Protein AF-A0A2G9ZMX8-F1 (afdb_monomer_lite)

Organism: NCBI:txid1974571

Radius of gyration: 31.77 Å; chains: 1; bounding box: 55×67×119 Å

Sequence (326 aa):
MSIIPKKLSGSALLMTLLVLTGIFIIAFGAGYLSFFNTKNTDIYQQSARARLAAEAGAERMKWELGNNDYDLDATCGLSTSTRLFETQFDDGSYYLKCDFDQADYPKIQAVGVYKNISVTLDTGICYNIETECTSTCALGSLCGGGALFSASPLMVASPSGCTDISGTGCDNSFTATSTPDTASLAWDNATTSVTSAIDADDGRVNVTTIKAANGGNVPANLVAIKFCEDLSVNSKTGWYLPAKNELNTVLRNSNYCTEDSQGPEPLYCDHSTSTSPIIGGFSNSSPYMSSTENDVDTFWSQDFTNGTQATSTKSSAIFLRCIRRP

Structure (mmCIF, N/CA/C/O backbone):
data_AF-A0A2G9ZMX8-F1
#
_entry.id   AF-A0A2G9ZMX8-F1
#
loop_
_atom_site.group_PDB
_atom_site.id
_atom_site.type_symbol
_atom_site.label_atom_id
_atom_site.label_alt_id
_atom_site.label_comp_id
_atom_site.label_asym_id
_atom_site.label_entity_id
_atom_site.label_seq_id
_atom_site.pdbx_PDB_ins_code
_atom_site.Cartn_x
_atom_site.Cartn_y
_atom_site.Cartn_z
_atom_site.occupancy
_atom_site.B_iso_or_equiv
_atom_site.auth_seq_id
_atom_site.auth_comp_id
_atom_site.auth_asym_id
_atom_site.auth_atom_id
_atom_site.pdbx_PDB_model_num
ATOM 1 N N . MET A 1 1 ? -16.031 45.721 90.961 1.00 43.72 1 MET A N 1
ATOM 2 C CA . MET A 1 1 ? -17.315 45.172 90.479 1.00 43.72 1 MET A CA 1
ATOM 3 C C . MET A 1 1 ? -16.997 44.265 89.295 1.00 43.72 1 MET A C 1
ATOM 5 O O . MET A 1 1 ? -16.864 44.747 88.183 1.00 43.72 1 MET A O 1
ATOM 9 N N . SER A 1 2 ? -16.698 42.990 89.563 1.00 52.09 2 SER A N 1
ATOM 10 C CA . SER A 1 2 ? -16.306 42.012 88.537 1.00 52.09 2 SER A CA 1
ATOM 11 C C . SER A 1 2 ? -17.539 41.195 88.170 1.00 52.09 2 SER A C 1
ATOM 13 O O . SER A 1 2 ? -18.076 40.470 89.008 1.00 52.09 2 SER A O 1
ATOM 15 N N . ILE A 1 3 ? -18.047 41.397 86.956 1.00 51.66 3 ILE A N 1
ATOM 16 C CA . ILE A 1 3 ? -19.220 40.701 86.428 1.00 51.66 3 ILE A CA 1
ATOM 17 C C . ILE A 1 3 ? -18.721 39.361 85.889 1.00 51.66 3 ILE A C 1
ATOM 19 O O . ILE A 1 3 ? -18.177 39.287 84.792 1.00 51.66 3 ILE A O 1
ATOM 23 N N . ILE A 1 4 ? -18.868 38.303 86.684 1.00 55.00 4 ILE A N 1
ATOM 24 C CA . ILE A 1 4 ? -18.614 36.931 86.238 1.00 55.00 4 ILE A CA 1
ATOM 25 C C . ILE A 1 4 ? -19.750 36.552 85.270 1.00 55.00 4 ILE A C 1
ATOM 27 O O . ILE A 1 4 ? -20.911 36.536 85.694 1.00 55.00 4 ILE A O 1
ATOM 31 N N . PRO A 1 5 ? -19.475 36.258 83.985 1.00 58.69 5 PRO A N 1
ATOM 32 C CA . PRO A 1 5 ? -20.514 35.834 83.057 1.00 58.69 5 PRO A CA 1
ATOM 33 C C . PRO A 1 5 ? -21.064 34.472 83.496 1.00 58.69 5 PRO A C 1
ATOM 35 O O . PRO A 1 5 ? -20.314 33.524 83.737 1.00 58.69 5 PRO A O 1
ATOM 38 N N . LYS A 1 6 ? -22.393 34.376 83.631 1.00 56.72 6 LYS A N 1
ATOM 39 C CA . LYS A 1 6 ? -23.089 33.125 83.957 1.00 56.72 6 LYS A CA 1
ATOM 40 C C . LYS A 1 6 ? -22.723 32.066 82.912 1.00 56.72 6 LYS A C 1
ATOM 42 O O . LYS A 1 6 ? -23.009 32.243 81.730 1.00 56.72 6 LYS A O 1
ATOM 47 N N . LYS A 1 7 ? -22.111 30.962 83.357 1.00 58.75 7 LYS A N 1
ATOM 48 C CA . LYS A 1 7 ? -21.908 29.750 82.553 1.00 58.75 7 LYS A CA 1
ATOM 49 C C . LYS A 1 7 ? -23.277 29.241 82.096 1.00 58.75 7 LYS A C 1
ATOM 51 O O . LYS A 1 7 ? -24.002 28.638 82.882 1.00 58.75 7 LYS A O 1
ATOM 56 N N . LEU A 1 8 ? -23.635 29.501 80.842 1.00 61.41 8 LEU A N 1
ATOM 57 C CA . LEU A 1 8 ? -24.736 28.817 80.172 1.00 61.41 8 LEU A CA 1
ATOM 58 C C . LEU A 1 8 ? -24.344 27.341 80.068 1.00 61.41 8 LEU A C 1
ATOM 60 O O . LEU A 1 8 ? -23.383 27.000 79.379 1.00 61.41 8 LEU A O 1
ATOM 64 N N . SER A 1 9 ? -25.039 26.468 80.796 1.00 66.50 9 SER A N 1
ATOM 65 C CA . SER A 1 9 ? -24.906 25.026 80.626 1.00 66.50 9 SER A CA 1
ATOM 66 C C . SER A 1 9 ? -25.414 24.685 79.230 1.00 66.50 9 SER A C 1
ATOM 68 O O . SER A 1 9 ? -26.620 24.651 78.989 1.00 66.50 9 SER A O 1
ATOM 70 N N . GLY A 1 10 ? -24.492 24.496 78.281 1.00 66.69 10 GLY A N 1
ATOM 71 C CA . GLY A 1 10 ? -24.831 23.980 76.961 1.00 66.69 10 GLY A CA 1
ATOM 72 C C . GLY A 1 10 ? -25.654 22.711 77.147 1.00 66.69 10 GLY A C 1
ATOM 73 O O . GLY A 1 10 ? -25.216 21.786 77.830 1.00 66.69 10 GLY A O 1
ATOM 74 N N . SER A 1 11 ? -26.879 22.710 76.620 1.00 84.44 11 SER A N 1
ATOM 75 C CA . SER A 1 11 ? -27.785 21.575 76.750 1.00 84.44 11 SER A CA 1
ATOM 76 C C . SER A 1 11 ? -27.077 20.331 76.221 1.00 84.44 11 SER A C 1
ATOM 78 O O . SER A 1 11 ? -26.687 20.295 75.053 1.00 84.44 11 SER A O 1
ATOM 80 N N . ALA A 1 12 ? -26.889 19.316 77.068 1.00 84.38 12 ALA A N 1
ATOM 81 C CA . ALA A 1 12 ? -26.268 18.047 76.680 1.00 84.38 12 ALA A CA 1
ATOM 82 C C . ALA A 1 12 ? -26.957 17.429 75.447 1.00 84.38 12 ALA A C 1
ATOM 84 O O . ALA A 1 12 ? -26.315 16.747 74.649 1.00 84.38 12 ALA A O 1
ATOM 85 N N . LEU A 1 13 ? -28.242 17.752 75.261 1.00 86.75 13 LEU A N 1
ATOM 86 C CA . LEU A 1 13 ? -29.064 17.382 74.116 1.00 86.75 13 LEU A CA 1
ATOM 87 C C . LEU A 1 13 ? -28.619 18.059 72.806 1.00 86.75 13 LEU A C 1
ATOM 89 O O . LEU A 1 13 ? -28.595 17.417 71.763 1.00 86.75 13 LEU A O 1
ATOM 93 N N . LEU A 1 14 ? -28.201 19.330 72.847 1.00 87.50 14 LEU A N 1
ATOM 94 C CA . LEU A 1 14 ? -27.669 20.033 71.671 1.00 87.50 14 LEU A CA 1
ATOM 95 C C . LEU A 1 14 ? -26.323 19.434 71.240 1.00 87.50 14 LEU A C 1
ATOM 97 O O . LEU A 1 14 ? -26.090 19.220 70.053 1.00 87.50 14 LEU A O 1
ATOM 101 N N . MET A 1 15 ? -25.454 19.126 72.208 1.00 91.44 15 MET A N 1
ATOM 102 C CA . MET A 1 15 ? -24.158 18.502 71.923 1.00 91.44 15 MET A CA 1
ATOM 103 C C . MET A 1 15 ? -24.315 17.095 71.343 1.00 91.44 15 MET A C 1
ATOM 105 O O . MET A 1 15 ? -23.647 16.763 70.368 1.00 91.44 15 MET A O 1
ATOM 109 N N . THR A 1 16 ? -25.229 16.281 71.877 1.00 93.81 16 THR A N 1
ATOM 110 C CA . THR A 1 16 ? -25.505 14.950 71.310 1.00 93.81 16 THR A CA 1
ATOM 111 C C . THR A 1 16 ? -26.113 15.031 69.915 1.00 93.81 16 THR A C 1
ATOM 113 O O . THR A 1 16 ? -25.711 14.255 69.052 1.00 93.81 16 THR A O 1
ATOM 116 N N . LEU A 1 17 ? -27.007 15.992 69.651 1.00 94.44 17 LEU A N 1
ATOM 117 C CA . LEU A 1 17 ? -27.568 16.206 68.314 1.00 94.44 17 LEU A CA 1
ATOM 118 C C . LEU A 1 17 ? -26.486 16.598 67.295 1.00 94.44 17 LEU A C 1
ATOM 120 O O . LEU A 1 17 ? -26.462 16.059 66.190 1.00 94.44 17 LEU A O 1
ATOM 124 N N . LEU A 1 18 ? -25.564 17.494 67.665 1.00 93.38 18 LEU A N 1
ATOM 125 C CA . LEU A 1 18 ? -24.445 17.885 66.801 1.00 93.38 18 LEU A CA 1
ATOM 126 C C . LEU A 1 18 ? -23.510 16.706 66.512 1.00 93.38 18 LEU A C 1
ATOM 128 O O . LEU A 1 18 ? -23.128 16.504 65.361 1.00 93.38 18 LEU A O 1
ATOM 132 N N . VAL A 1 19 ? -23.192 15.896 67.527 1.00 95.38 19 VAL A N 1
ATOM 133 C CA . VAL A 1 19 ? -22.358 14.696 67.356 1.00 95.38 19 VAL A CA 1
ATOM 134 C C . VAL A 1 19 ? -23.045 13.674 66.447 1.00 95.38 19 VAL A C 1
ATOM 136 O O . VAL A 1 19 ? -22.424 13.193 65.501 1.00 95.38 19 VAL A O 1
ATOM 139 N N . LEU A 1 20 ? -24.331 13.383 66.666 1.00 96.31 20 LEU A N 1
ATOM 140 C CA . LEU A 1 20 ? -25.105 12.474 65.813 1.00 96.31 20 LEU A CA 1
ATOM 141 C C . LEU A 1 20 ? -25.187 12.975 64.371 1.00 96.31 20 LEU A C 1
ATOM 143 O O . LEU A 1 20 ? -24.985 12.193 63.447 1.00 96.31 20 LEU A O 1
ATOM 147 N N . THR A 1 21 ? -25.420 14.274 64.174 1.00 96.56 21 THR A N 1
ATOM 148 C CA . THR A 1 21 ? -25.473 14.879 62.835 1.00 96.56 21 THR A CA 1
ATOM 149 C C . THR A 1 21 ? -24.116 14.782 62.138 1.00 96.56 21 THR A C 1
ATOM 151 O O . THR A 1 21 ? -24.058 14.418 60.967 1.00 96.56 21 THR A O 1
ATOM 154 N N . GLY A 1 22 ? -23.015 15.029 62.856 1.00 96.56 22 GLY A N 1
ATOM 155 C CA . GLY A 1 22 ? -21.659 14.869 62.329 1.00 96.56 22 GLY A CA 1
ATOM 156 C C . GLY A 1 22 ? -21.358 13.432 61.897 1.00 96.56 22 GLY A C 1
ATOM 157 O O . GLY A 1 22 ? -20.872 13.215 60.788 1.00 96.56 22 GLY A O 1
ATOM 158 N N . ILE A 1 23 ? -21.718 12.443 62.724 1.00 96.31 23 ILE A N 1
ATOM 159 C CA . ILE A 1 23 ? -21.573 11.018 62.382 1.00 96.31 23 ILE A CA 1
ATOM 160 C C . ILE A 1 23 ? -22.415 10.672 61.150 1.00 96.31 23 ILE A C 1
ATOM 162 O O . ILE A 1 23 ? -21.938 9.970 60.260 1.00 96.31 23 ILE A O 1
ATOM 166 N N . PHE A 1 24 ? -23.640 11.195 61.061 1.00 96.50 24 PHE A N 1
ATOM 167 C CA . PHE A 1 24 ? -24.526 10.956 59.924 1.00 96.50 24 PHE A CA 1
ATOM 168 C C . PHE A 1 24 ? -23.945 11.535 58.629 1.00 96.50 24 PHE A C 1
ATOM 170 O O . PHE A 1 24 ? -23.859 10.830 57.629 1.00 96.50 24 PHE A O 1
ATOM 177 N N . ILE A 1 25 ? -23.460 12.780 58.647 1.00 95.75 25 ILE A N 1
ATOM 178 C CA . ILE A 1 25 ? -22.832 13.409 57.476 1.00 95.75 25 ILE A CA 1
ATOM 179 C C . ILE A 1 25 ? -21.613 12.603 57.012 1.00 95.75 25 ILE A C 1
ATOM 181 O O . ILE A 1 25 ? -21.468 12.359 55.816 1.00 95.75 25 ILE A O 1
ATOM 185 N N . ILE A 1 26 ? -20.763 12.144 57.937 1.00 94.81 26 ILE A N 1
ATOM 186 C CA . ILE A 1 26 ? -19.578 11.341 57.597 1.00 94.81 26 ILE A CA 1
ATOM 187 C C . ILE A 1 26 ? -19.988 9.986 57.006 1.00 94.81 26 ILE A C 1
ATOM 189 O O . ILE A 1 26 ? -19.456 9.587 55.971 1.00 94.81 26 ILE A O 1
ATOM 193 N N . ALA A 1 27 ? -20.950 9.291 57.619 1.00 94.94 27 ALA A N 1
ATOM 194 C CA . ALA A 1 27 ? -21.410 7.986 57.150 1.00 94.94 27 ALA A CA 1
ATOM 195 C C . ALA A 1 27 ? -22.058 8.067 55.757 1.00 94.94 27 ALA A C 1
ATOM 197 O O . ALA A 1 27 ? -21.720 7.282 54.870 1.00 94.94 27 ALA A O 1
ATOM 198 N N . PHE A 1 28 ? -22.937 9.049 55.534 1.00 93.75 28 PHE A N 1
ATOM 199 C CA . PHE A 1 28 ? -23.560 9.268 54.227 1.00 93.75 28 PHE A CA 1
ATOM 200 C C . PHE A 1 28 ? -22.556 9.766 53.188 1.00 93.75 28 PHE A C 1
ATOM 202 O O . PHE A 1 28 ? -22.613 9.327 52.042 1.00 93.75 28 PHE A O 1
ATOM 209 N N . GLY A 1 29 ? -21.597 10.610 53.579 1.00 93.00 29 GLY A N 1
ATOM 210 C CA . GLY A 1 29 ? -20.510 11.048 52.705 1.00 93.00 29 GLY A CA 1
ATOM 211 C C . GLY A 1 29 ? -19.639 9.883 52.227 1.00 93.00 29 GLY A C 1
ATOM 212 O O . GLY A 1 29 ? -19.380 9.757 51.031 1.00 93.00 29 GLY A O 1
ATOM 213 N N . ALA A 1 30 ? -19.246 8.981 53.132 1.00 91.12 30 ALA A N 1
ATOM 214 C CA . ALA A 1 30 ? -18.469 7.790 52.789 1.00 91.12 30 ALA A CA 1
ATOM 215 C C . ALA A 1 30 ? -19.260 6.814 51.898 1.00 91.12 30 ALA A C 1
ATOM 217 O O . ALA A 1 30 ? -18.733 6.325 50.896 1.00 91.12 30 ALA A O 1
ATOM 218 N N . GLY A 1 31 ? -20.537 6.572 52.218 1.00 90.62 31 GLY A N 1
ATOM 219 C CA . GLY A 1 31 ? -21.416 5.726 51.406 1.00 90.62 31 GLY A CA 1
ATOM 220 C C . GLY A 1 31 ? -21.629 6.281 49.995 1.00 90.62 31 GLY A C 1
ATOM 221 O O . GLY A 1 31 ? -21.548 5.537 49.017 1.00 90.62 31 GLY A O 1
ATOM 222 N N . TYR A 1 32 ? -21.818 7.598 49.877 1.00 91.44 32 TYR A N 1
ATOM 223 C CA . TYR A 1 32 ? -21.930 8.287 48.594 1.00 91.44 32 TYR A CA 1
ATOM 224 C C . TYR A 1 32 ? -20.654 8.112 47.760 1.00 91.44 32 TYR A C 1
ATOM 226 O O . TYR A 1 32 ? -20.731 7.650 46.626 1.00 91.44 32 TYR A O 1
ATOM 234 N N . LEU A 1 33 ? -19.470 8.377 48.323 1.00 86.50 33 LEU A N 1
ATOM 235 C CA . LEU A 1 33 ? -18.200 8.191 47.606 1.00 86.50 33 LEU A CA 1
ATOM 236 C C . LEU A 1 33 ? -17.999 6.747 47.130 1.00 86.50 33 LEU A C 1
ATOM 238 O O . LEU A 1 33 ? -17.589 6.529 45.991 1.00 86.50 33 LEU A O 1
ATOM 242 N N . SER A 1 34 ? -18.333 5.758 47.965 1.00 85.12 34 SER A N 1
ATOM 243 C CA . SER A 1 34 ? -18.233 4.349 47.575 1.00 85.12 34 SER A CA 1
ATOM 244 C C . SER A 1 34 ? -19.161 4.013 46.406 1.00 85.12 34 SER A C 1
ATOM 246 O O . SER A 1 34 ? -18.726 3.360 45.461 1.00 85.12 34 SER A O 1
ATOM 248 N N . PHE A 1 35 ? -20.409 4.484 46.433 1.00 83.94 35 PHE A N 1
ATOM 249 C CA . PHE A 1 35 ? -21.369 4.268 45.349 1.00 83.94 35 PHE A CA 1
ATOM 250 C C . PHE A 1 35 ? -20.925 4.920 44.032 1.00 83.94 35 PHE A C 1
ATOM 252 O O . PHE A 1 35 ? -21.035 4.305 42.969 1.00 83.94 35 PHE A O 1
ATOM 259 N N . PHE A 1 36 ? -20.388 6.143 44.094 1.00 78.44 36 PHE A N 1
ATOM 260 C CA . PHE A 1 36 ? -19.853 6.836 42.918 1.00 78.44 36 PHE A CA 1
ATOM 261 C C . PHE A 1 36 ? -18.654 6.106 42.322 1.00 78.44 36 PHE A C 1
ATOM 263 O O . PHE A 1 36 ? -18.596 5.927 41.106 1.00 78.44 36 PHE A O 1
ATOM 270 N N . ASN A 1 37 ? -17.741 5.621 43.165 1.00 80.25 37 ASN A N 1
ATOM 271 C CA . ASN A 1 37 ? -16.600 4.841 42.701 1.00 80.25 37 ASN A CA 1
ATOM 272 C C . ASN A 1 37 ? -17.052 3.563 41.987 1.00 80.25 37 ASN A C 1
ATOM 274 O O . ASN A 1 37 ? -16.599 3.310 40.875 1.00 80.25 37 ASN A O 1
ATOM 278 N N . THR A 1 38 ? -18.005 2.811 42.549 1.00 86.56 38 THR A N 1
ATOM 279 C CA . THR A 1 38 ? -18.517 1.586 41.913 1.00 86.56 38 THR A CA 1
ATOM 280 C C . THR A 1 38 ? -19.191 1.861 40.566 1.00 86.56 38 THR A C 1
ATOM 282 O O . THR A 1 38 ? -18.930 1.146 39.600 1.00 86.56 38 THR A O 1
ATOM 285 N N . LYS A 1 39 ? -20.019 2.912 40.466 1.00 80.75 39 LYS A N 1
ATOM 286 C CA . LYS A 1 39 ? -20.662 3.287 39.195 1.00 80.75 39 LYS A CA 1
ATOM 287 C C . LYS A 1 39 ? -19.657 3.706 38.129 1.00 80.75 39 LYS A C 1
ATOM 289 O O . LYS A 1 39 ? -19.787 3.300 36.978 1.00 80.75 39 LYS A O 1
ATOM 294 N N . ASN A 1 40 ? -18.655 4.493 38.511 1.00 82.12 40 ASN A N 1
ATOM 295 C CA . ASN A 1 40 ? -17.613 4.906 37.581 1.00 82.12 40 ASN A CA 1
ATOM 296 C C . ASN A 1 40 ? -16.829 3.688 37.081 1.00 82.12 40 ASN A C 1
ATOM 298 O O . ASN A 1 40 ? -16.617 3.560 35.879 1.00 82.12 40 ASN A O 1
ATOM 302 N N . THR A 1 41 ? -16.471 2.751 37.967 1.00 90.25 41 THR A N 1
ATOM 303 C CA . THR A 1 41 ? -15.794 1.504 37.580 1.00 90.25 41 THR A CA 1
ATOM 304 C C . THR A 1 41 ? -16.602 0.690 36.567 1.00 90.25 41 THR A C 1
ATOM 306 O O . THR A 1 41 ? -16.018 0.201 35.602 1.00 90.25 41 THR A O 1
ATOM 309 N N . ASP A 1 42 ? -17.922 0.580 36.731 1.00 89.81 42 ASP A N 1
ATOM 310 C CA . ASP A 1 42 ? -18.783 -0.145 35.785 1.00 89.81 42 ASP A CA 1
ATOM 311 C C . ASP A 1 42 ? -18.794 0.513 34.393 1.00 89.81 42 ASP A C 1
ATOM 313 O O . ASP A 1 42 ? -18.601 -0.166 33.387 1.00 89.81 42 ASP A O 1
ATOM 317 N N . ILE A 1 43 ? -18.900 1.846 34.315 1.00 89.62 43 ILE A N 1
ATOM 318 C CA . ILE A 1 43 ? -18.841 2.574 33.033 1.00 89.62 43 ILE A CA 1
ATOM 319 C C . ILE A 1 43 ? -17.485 2.370 32.340 1.00 89.62 43 ILE A C 1
ATOM 321 O O . ILE A 1 43 ? -17.444 2.122 31.134 1.00 89.62 43 ILE A O 1
ATOM 325 N N . TYR A 1 44 ? -16.373 2.424 33.083 1.00 91.38 44 TYR A N 1
ATOM 326 C CA . TYR A 1 44 ? -15.045 2.164 32.516 1.00 91.38 44 TYR A CA 1
ATOM 327 C C . TYR A 1 44 ? -14.909 0.729 32.003 1.00 91.38 44 TYR A C 1
ATOM 329 O O . TYR A 1 44 ? -14.380 0.522 30.912 1.00 91.38 44 TYR A O 1
ATOM 337 N N . GLN A 1 45 ? -15.415 -0.258 32.748 1.00 93.12 45 GLN A N 1
ATOM 338 C CA . GLN A 1 45 ? -15.401 -1.654 32.311 1.00 93.12 45 GLN A CA 1
ATOM 339 C C . GLN A 1 45 ? -16.262 -1.873 31.062 1.00 93.12 45 GLN A C 1
ATOM 341 O O . GLN A 1 45 ? -15.831 -2.566 30.142 1.00 93.12 45 GLN A O 1
ATOM 346 N N . GLN A 1 46 ? -17.448 -1.264 30.994 1.00 94.81 46 GLN A N 1
ATOM 347 C CA . GLN A 1 46 ? -18.319 -1.343 29.819 1.00 94.81 46 GLN A CA 1
ATOM 348 C C . GLN A 1 46 ? -17.685 -0.673 28.593 1.00 94.81 46 GLN A C 1
ATOM 350 O O . GLN A 1 46 ? -17.698 -1.253 27.511 1.00 94.81 46 GLN A O 1
ATOM 355 N N . SER A 1 47 ? -17.063 0.497 28.766 1.00 94.56 47 SER A N 1
ATOM 356 C CA . SER A 1 47 ? -16.337 1.195 27.697 1.00 94.56 47 SER A CA 1
ATOM 357 C C . SER A 1 47 ? -15.140 0.384 27.189 1.00 94.56 47 SER A C 1
ATOM 359 O O . SER A 1 47 ? -14.959 0.240 25.981 1.00 94.56 47 SER A O 1
ATOM 361 N N . ALA A 1 48 ? -14.371 -0.233 28.093 1.00 94.00 48 ALA A N 1
ATOM 362 C CA . ALA A 1 48 ? -13.272 -1.119 27.717 1.00 94.00 48 ALA A CA 1
ATOM 363 C C . ALA A 1 48 ? -13.761 -2.334 26.909 1.00 94.00 48 ALA A C 1
ATOM 365 O O . ALA A 1 48 ? -13.154 -2.680 25.900 1.00 94.00 48 ALA A O 1
ATOM 366 N N . ARG A 1 49 ? -14.886 -2.950 27.298 1.00 95.38 49 ARG A N 1
ATOM 367 C CA . ARG A 1 49 ? -15.483 -4.075 26.556 1.00 95.38 49 ARG A CA 1
ATOM 368 C C . ARG A 1 49 ? -16.020 -3.660 25.185 1.00 95.38 49 ARG A C 1
ATOM 370 O O . ARG A 1 49 ? -15.763 -4.359 24.211 1.00 95.38 49 ARG A O 1
ATOM 377 N N . ALA A 1 50 ? -16.708 -2.520 25.092 1.00 96.00 50 ALA A N 1
ATOM 378 C CA . ALA A 1 50 ? -17.163 -1.970 23.814 1.00 96.00 50 ALA A CA 1
ATOM 379 C C . ALA A 1 50 ? -15.977 -1.665 22.883 1.00 96.00 50 ALA A C 1
ATOM 381 O O . ALA A 1 50 ? -16.030 -1.966 21.694 1.00 96.00 50 ALA A O 1
ATOM 382 N N . ARG A 1 51 ? -14.873 -1.139 23.427 1.00 95.50 51 ARG A N 1
ATOM 383 C CA . ARG A 1 51 ? -13.641 -0.913 22.666 1.00 95.50 51 ARG A CA 1
ATOM 384 C C . ARG A 1 51 ? -13.022 -2.214 22.156 1.00 95.50 51 ARG A C 1
ATOM 386 O O . ARG A 1 51 ? -12.707 -2.280 20.978 1.00 95.50 51 ARG A O 1
ATOM 393 N N . LEU A 1 52 ? -12.898 -3.244 22.994 1.00 94.19 52 LEU A N 1
ATOM 394 C CA . LEU A 1 52 ? -12.382 -4.553 22.566 1.00 94.19 52 LEU A CA 1
ATOM 395 C C . LEU A 1 52 ? -13.244 -5.176 21.457 1.00 94.19 52 LEU A C 1
ATOM 397 O O . LEU A 1 52 ? -12.710 -5.763 20.522 1.00 94.19 52 LEU A O 1
ATOM 401 N N . ALA A 1 53 ? -14.570 -5.015 21.525 1.00 95.19 53 ALA A N 1
ATOM 402 C CA . ALA A 1 53 ? -15.468 -5.451 20.457 1.00 95.19 53 ALA A CA 1
ATOM 403 C C . ALA A 1 53 ? -15.211 -4.683 19.145 1.00 95.19 53 ALA A C 1
ATOM 405 O O . ALA A 1 53 ? -15.156 -5.290 18.079 1.00 95.19 53 ALA A O 1
ATOM 406 N N . ALA A 1 54 ? -14.994 -3.365 19.219 1.00 94.75 54 ALA A N 1
ATOM 407 C CA . ALA A 1 54 ? -14.620 -2.559 18.057 1.00 94.75 54 ALA A CA 1
ATOM 408 C C . ALA A 1 54 ? -13.249 -2.973 17.484 1.00 94.75 54 ALA A C 1
ATOM 410 O O . ALA A 1 54 ? -13.107 -3.089 16.271 1.00 94.75 54 ALA A O 1
ATOM 411 N N . GLU A 1 55 ? -12.253 -3.244 18.336 1.00 91.44 55 GLU A N 1
ATOM 412 C CA . GLU A 1 55 ? -10.927 -3.726 17.918 1.00 91.44 55 GLU A CA 1
ATOM 413 C C . GLU A 1 55 ? -11.035 -5.087 17.213 1.00 91.44 55 GLU A C 1
ATOM 415 O O . GLU A 1 55 ? -10.460 -5.265 16.143 1.00 91.44 55 GLU A O 1
ATOM 420 N N . ALA A 1 56 ? -11.855 -6.009 17.729 1.00 92.00 56 ALA A N 1
ATOM 421 C CA . ALA A 1 56 ? -12.126 -7.286 17.068 1.00 92.00 56 ALA A CA 1
ATOM 422 C C . ALA A 1 56 ? -12.760 -7.107 15.676 1.00 92.00 56 ALA A C 1
ATOM 424 O O . ALA A 1 56 ? -12.368 -7.793 14.732 1.00 92.00 56 ALA A O 1
ATOM 425 N N . GLY A 1 57 ? -13.697 -6.165 15.528 1.00 91.88 57 GLY A N 1
ATOM 426 C CA . GLY A 1 57 ? -14.272 -5.821 14.226 1.00 91.88 57 GLY A CA 1
ATOM 427 C C . GLY A 1 57 ? -13.242 -5.239 13.257 1.00 91.88 57 GLY A C 1
ATOM 428 O O . GLY A 1 57 ? -13.197 -5.642 12.096 1.00 91.88 57 GLY A O 1
ATOM 429 N N . ALA A 1 58 ? -12.377 -4.339 13.729 1.00 88.56 58 ALA A N 1
ATOM 430 C CA . ALA A 1 58 ? -11.309 -3.760 12.915 1.00 88.56 58 ALA A CA 1
ATOM 431 C C . ALA A 1 58 ? -10.313 -4.825 12.426 1.00 88.56 58 ALA A C 1
ATOM 433 O O . ALA A 1 58 ? -9.953 -4.838 11.249 1.00 88.56 58 ALA A O 1
ATOM 434 N N . GLU A 1 59 ? -9.910 -5.753 13.296 1.00 85.25 59 GLU A N 1
ATOM 435 C CA . GLU A 1 59 ? -9.042 -6.873 12.914 1.00 85.25 59 GLU A CA 1
ATOM 436 C C . GLU A 1 59 ? -9.746 -7.849 11.966 1.00 85.25 59 GLU A C 1
ATOM 438 O O . GLU A 1 59 ? -9.131 -8.333 11.014 1.00 85.25 59 GLU A O 1
ATOM 443 N N . ARG A 1 60 ? -11.054 -8.084 12.148 1.00 86.94 60 ARG A N 1
ATOM 444 C CA . ARG A 1 60 ? -11.839 -8.865 11.187 1.00 86.94 60 ARG A CA 1
ATOM 445 C C . ARG A 1 60 ? -11.812 -8.220 9.806 1.00 86.94 60 ARG A C 1
ATOM 447 O O . ARG A 1 60 ? -11.558 -8.932 8.846 1.00 86.94 60 ARG A O 1
ATOM 454 N N . MET A 1 61 ? -12.003 -6.903 9.703 1.00 85.38 61 MET A N 1
ATOM 455 C CA . MET A 1 61 ? -11.948 -6.191 8.420 1.00 85.38 61 MET A CA 1
ATOM 456 C C . MET A 1 61 ? -10.602 -6.388 7.717 1.00 85.38 61 MET A C 1
ATOM 458 O O . MET A 1 61 ? -10.567 -6.739 6.542 1.00 85.38 61 MET A O 1
ATOM 462 N N . LYS A 1 62 ? -9.491 -6.208 8.442 1.00 78.00 62 LYS A N 1
ATOM 463 C CA . LYS A 1 62 ? -8.142 -6.431 7.897 1.00 78.00 62 LYS A CA 1
ATOM 464 C C . LYS A 1 62 ? -7.972 -7.860 7.390 1.00 78.00 62 LYS A C 1
ATOM 466 O O . LYS A 1 62 ? -7.411 -8.075 6.321 1.00 78.00 62 LYS A O 1
ATOM 471 N N . TRP A 1 63 ? -8.468 -8.833 8.152 1.00 79.56 63 TRP A N 1
ATOM 472 C CA . TRP A 1 63 ? -8.410 -10.236 7.766 1.00 79.56 63 TRP A CA 1
ATOM 473 C C . TRP A 1 63 ? -9.261 -10.535 6.526 1.00 79.56 63 TRP A C 1
ATOM 475 O O . TRP A 1 63 ? -8.805 -11.285 5.669 1.00 79.56 63 TRP A O 1
ATOM 485 N N . GLU A 1 64 ? -10.457 -9.949 6.412 1.00 79.75 64 GLU A N 1
ATOM 486 C CA . GLU A 1 64 ? -11.339 -10.121 5.249 1.00 79.75 64 GLU A CA 1
ATOM 487 C C . GLU A 1 64 ? -10.708 -9.548 3.975 1.00 79.75 64 GLU A C 1
ATOM 489 O O . GLU A 1 64 ? -10.758 -10.187 2.927 1.00 79.75 64 GLU A O 1
ATOM 494 N N . LEU A 1 65 ? -10.040 -8.395 4.079 1.00 71.69 65 LEU A N 1
ATOM 495 C CA . LEU A 1 65 ? -9.303 -7.810 2.954 1.00 71.69 65 LEU A CA 1
ATOM 496 C C . LEU A 1 65 ? -8.100 -8.644 2.548 1.00 71.69 65 LEU A C 1
ATOM 498 O O . LEU A 1 65 ? -7.878 -8.861 1.363 1.00 71.69 65 LEU A O 1
ATOM 502 N N . GLY A 1 66 ? -7.335 -9.122 3.529 1.00 62.81 66 GLY A N 1
ATOM 503 C CA . GLY A 1 66 ? -6.157 -9.929 3.249 1.00 62.81 66 GLY A CA 1
ATOM 504 C C . GLY A 1 66 ? -6.508 -11.297 2.666 1.00 62.81 66 GLY A C 1
ATOM 505 O O . GLY A 1 66 ? -5.882 -11.723 1.705 1.00 62.81 66 GLY A O 1
ATOM 506 N N . ASN A 1 67 ? -7.487 -12.005 3.239 1.00 65.75 67 ASN A N 1
ATOM 507 C CA . ASN A 1 67 ? -7.670 -13.443 2.993 1.00 65.75 67 ASN A CA 1
ATOM 508 C C . ASN A 1 67 ? -8.913 -13.827 2.187 1.00 65.75 67 ASN A C 1
ATOM 510 O O . ASN A 1 67 ? -8.930 -14.918 1.623 1.00 65.75 67 ASN A O 1
ATOM 514 N N . ASN A 1 68 ? -9.954 -12.995 2.166 1.00 66.38 68 ASN A N 1
ATOM 515 C CA . ASN A 1 68 ? -11.274 -13.382 1.660 1.00 66.38 68 ASN A CA 1
ATOM 516 C C . ASN A 1 68 ? -11.741 -12.575 0.444 1.00 66.38 68 ASN A C 1
ATOM 518 O O . ASN A 1 68 ? -12.900 -12.702 0.054 1.00 66.38 68 ASN A O 1
ATOM 522 N N . ASP A 1 69 ? -10.853 -11.785 -0.162 1.00 61.88 69 ASP A N 1
ATOM 523 C CA . ASP A 1 69 ? -11.134 -11.063 -1.409 1.00 61.88 69 ASP A CA 1
ATOM 524 C C . ASP A 1 69 ? -12.367 -10.143 -1.302 1.00 61.88 69 ASP A C 1
ATOM 526 O O . ASP A 1 69 ? -13.258 -10.132 -2.153 1.00 61.88 69 ASP A O 1
ATOM 530 N N . TYR A 1 70 ? -12.489 -9.431 -0.175 1.00 71.69 70 TYR A N 1
ATOM 531 C CA . TYR A 1 70 ? -13.685 -8.641 0.103 1.00 71.69 70 TYR A CA 1
ATOM 532 C C . TYR A 1 70 ? -13.711 -7.333 -0.699 1.00 71.69 70 TYR A C 1
ATOM 534 O O . TYR A 1 70 ? -12.983 -6.390 -0.386 1.00 71.69 70 TYR A O 1
ATOM 542 N N . ASP A 1 71 ? -14.605 -7.254 -1.688 1.00 71.62 71 ASP A N 1
ATOM 543 C CA . ASP A 1 71 ? -14.840 -6.050 -2.491 1.00 71.62 71 ASP A CA 1
ATOM 544 C C . ASP A 1 71 ? -15.542 -4.953 -1.671 1.00 71.62 71 ASP A C 1
ATOM 546 O O . ASP A 1 71 ? -16.758 -4.964 -1.423 1.00 71.62 71 ASP A O 1
ATOM 550 N N . LEU A 1 72 ? -14.741 -3.985 -1.233 1.00 72.12 72 LEU A N 1
ATOM 551 C CA . LEU A 1 72 ? -15.203 -2.831 -0.474 1.00 72.12 72 LEU A CA 1
ATOM 552 C C . LEU A 1 72 ? -15.959 -1.808 -1.308 1.00 72.12 72 LEU A C 1
ATOM 554 O O . LEU A 1 72 ? -16.846 -1.144 -0.769 1.00 72.12 72 LEU A O 1
ATOM 558 N N . ASP A 1 73 ? -15.626 -1.672 -2.587 1.00 67.25 73 ASP A N 1
ATOM 559 C CA . ASP A 1 73 ? -16.204 -0.639 -3.440 1.00 67.25 73 ASP A CA 1
ATOM 560 C C . ASP A 1 73 ? -17.662 -0.982 -3.764 1.00 67.25 73 ASP A C 1
ATOM 562 O O . ASP A 1 73 ? -18.571 -0.186 -3.509 1.00 67.25 73 ASP A O 1
ATOM 566 N N . ALA A 1 74 ? -17.920 -2.234 -4.161 1.00 69.81 74 ALA A N 1
ATOM 567 C CA . ALA A 1 74 ? -19.280 -2.727 -4.387 1.00 69.81 74 ALA A CA 1
ATOM 568 C C . ALA A 1 74 ? -20.152 -2.660 -3.123 1.00 69.81 74 ALA A C 1
ATOM 570 O O . ALA A 1 74 ? -21.360 -2.416 -3.190 1.00 69.81 74 ALA A O 1
ATOM 571 N N . THR A 1 75 ? -19.546 -2.870 -1.956 1.00 73.75 75 THR A N 1
ATOM 572 C CA . THR A 1 75 ? -20.262 -2.947 -0.684 1.00 73.75 75 THR A CA 1
ATOM 573 C C . THR A 1 75 ? -20.592 -1.562 -0.123 1.00 73.75 75 THR A C 1
ATOM 575 O O . THR A 1 75 ? -21.727 -1.299 0.288 1.00 73.75 75 THR A O 1
ATOM 578 N N . CYS A 1 76 ? -19.609 -0.663 -0.093 1.00 76.06 76 CYS A N 1
ATOM 579 C CA . CYS A 1 76 ? -19.765 0.661 0.493 1.00 76.06 76 CYS A CA 1
ATOM 580 C C . CYS A 1 76 ? -20.346 1.697 -0.483 1.00 76.06 76 CYS A C 1
ATOM 582 O O . CYS A 1 76 ? -20.909 2.695 -0.029 1.00 76.06 76 CYS A O 1
ATOM 584 N N . GLY A 1 77 ? -20.280 1.461 -1.799 1.00 64.50 77 GLY A N 1
ATOM 585 C CA . GLY A 1 77 ? -20.849 2.343 -2.825 1.00 64.50 77 GLY A CA 1
ATOM 586 C C . GLY A 1 77 ? -22.384 2.377 -2.867 1.00 64.50 77 GLY A C 1
ATOM 587 O O . GLY A 1 77 ? -22.965 3.295 -3.443 1.00 64.50 77 GLY A O 1
ATOM 588 N N . LEU A 1 78 ? -23.066 1.412 -2.234 1.00 60.03 78 LEU A N 1
ATOM 589 C CA . LEU A 1 78 ? -24.530 1.287 -2.287 1.00 60.03 78 LEU A CA 1
ATOM 590 C C . LEU A 1 78 ? -25.274 2.012 -1.148 1.00 60.03 78 LEU A C 1
ATOM 592 O O . LEU A 1 78 ? -26.451 2.330 -1.317 1.00 60.03 78 LEU A O 1
ATOM 596 N N . SER A 1 79 ? -24.634 2.271 0.004 1.00 58.94 79 SER A N 1
ATOM 597 C CA . SER A 1 79 ? -25.198 3.055 1.122 1.00 58.94 79 SER A CA 1
ATOM 598 C C . SER A 1 79 ? -24.202 3.208 2.283 1.00 58.94 79 SER A C 1
ATOM 600 O O . SER A 1 79 ? -23.672 2.220 2.790 1.00 58.94 79 SER A O 1
ATOM 602 N N . THR A 1 80 ? -24.055 4.428 2.813 1.00 64.75 80 THR A N 1
ATOM 603 C CA . THR A 1 80 ? -23.253 4.759 4.016 1.00 64.75 80 THR A CA 1
ATOM 604 C C . THR A 1 80 ? -23.813 4.205 5.327 1.00 64.75 80 THR A C 1
ATOM 606 O O . THR A 1 80 ? -23.208 4.340 6.387 1.00 64.75 80 THR A O 1
ATOM 609 N N . SER A 1 81 ? -24.997 3.596 5.289 1.00 65.25 81 SER A N 1
ATOM 610 C CA . SER A 1 81 ? -25.670 3.057 6.478 1.00 65.25 81 SER A CA 1
ATOM 611 C C . SER A 1 81 ? -25.680 1.530 6.532 1.00 65.25 81 SER A C 1
ATOM 613 O O . SER A 1 81 ? -26.261 0.952 7.454 1.00 65.25 81 SER A O 1
ATOM 615 N N . THR A 1 82 ? -25.012 0.863 5.589 1.00 76.50 82 THR A N 1
ATOM 616 C CA . THR A 1 82 ? -24.894 -0.596 5.596 1.00 76.50 82 THR A CA 1
ATOM 617 C C . THR A 1 82 ? -23.964 -1.038 6.724 1.00 76.50 82 THR A C 1
ATOM 619 O O . THR A 1 82 ? -22.809 -0.618 6.806 1.00 76.50 82 THR A O 1
ATOM 622 N N . ARG A 1 83 ? -24.477 -1.897 7.611 1.00 84.44 83 ARG A N 1
ATOM 623 C CA . ARG A 1 83 ? -23.672 -2.582 8.625 1.00 84.44 83 ARG A CA 1
ATOM 624 C C . ARG A 1 83 ? -23.007 -3.796 7.995 1.00 84.44 83 ARG A C 1
ATOM 626 O O . ARG A 1 83 ? -23.696 -4.690 7.511 1.00 84.44 83 ARG A O 1
ATOM 633 N N . LEU A 1 84 ? -21.684 -3.826 8.024 1.00 86.19 84 LEU A N 1
ATOM 634 C CA . LEU A 1 84 ? -20.869 -4.926 7.528 1.00 86.19 84 LEU A CA 1
ATOM 635 C C . LEU A 1 84 ? -20.439 -5.812 8.696 1.00 86.19 84 LEU A C 1
ATOM 637 O O . LEU A 1 84 ? -20.151 -5.314 9.784 1.00 86.19 84 LEU A O 1
ATOM 641 N N . PHE A 1 85 ? -20.405 -7.125 8.464 1.00 85.31 85 PHE A N 1
ATOM 642 C CA . PHE A 1 85 ? -19.896 -8.119 9.416 1.00 85.31 85 PHE A CA 1
ATOM 643 C C . PHE A 1 85 ? -20.441 -7.966 10.850 1.00 85.31 85 PHE A C 1
ATOM 645 O O . PHE A 1 85 ? -19.683 -7.989 11.821 1.00 85.31 85 PHE A O 1
ATOM 652 N N . GLU A 1 86 ? -21.759 -7.789 10.999 1.00 92.06 86 GLU A N 1
ATOM 653 C CA . GLU A 1 86 ? -22.373 -7.691 12.327 1.00 92.06 86 GLU A CA 1
ATOM 654 C C . GLU A 1 86 ? -22.267 -9.033 13.063 1.00 92.06 86 GLU A C 1
ATOM 656 O O . GLU A 1 86 ? -22.794 -10.052 12.617 1.00 92.06 86 GLU A O 1
ATOM 661 N N . THR A 1 87 ? -21.594 -9.021 14.211 1.00 93.38 87 THR A N 1
ATOM 662 C CA . THR A 1 87 ? -21.479 -10.177 15.103 1.00 93.38 87 THR A CA 1
ATOM 663 C C . THR A 1 87 ? -22.042 -9.815 16.465 1.00 93.38 87 THR A C 1
ATOM 665 O O . THR A 1 87 ? -21.718 -8.762 17.014 1.00 93.38 87 THR A O 1
ATOM 668 N N . GLN A 1 88 ? -22.866 -10.700 17.025 1.00 92.75 88 GLN A N 1
ATOM 669 C CA . GLN A 1 88 ? -23.431 -10.547 18.363 1.00 92.75 88 GLN A CA 1
ATOM 670 C C . GLN A 1 88 ? -22.875 -11.605 19.321 1.00 92.75 88 GLN A C 1
ATOM 672 O O . GLN A 1 88 ? -22.634 -12.750 18.944 1.00 92.75 88 GLN A O 1
ATOM 677 N N . PHE A 1 89 ? -22.693 -11.196 20.569 1.00 89.75 89 PHE A N 1
ATOM 678 C CA . PHE A 1 89 ? -22.300 -12.001 21.720 1.00 89.75 89 PHE A CA 1
ATOM 679 C C . PHE A 1 89 ? -23.304 -11.739 22.853 1.00 89.75 89 PHE A C 1
ATOM 681 O O . PHE A 1 89 ? -24.069 -10.780 22.784 1.00 89.75 89 PHE A O 1
ATOM 688 N N . ASP A 1 90 ? -23.261 -12.534 23.923 1.00 88.19 90 ASP A N 1
ATOM 689 C CA . ASP A 1 90 ? -24.271 -12.507 24.997 1.00 88.19 90 ASP A CA 1
ATOM 690 C C . ASP A 1 90 ? -24.602 -11.102 25.547 1.00 88.19 90 ASP A C 1
ATOM 692 O O . ASP A 1 90 ? -25.762 -10.799 25.807 1.00 88.19 90 ASP A O 1
ATOM 696 N N . ASP A 1 91 ? -23.599 -10.226 25.677 1.00 89.44 91 ASP A N 1
ATOM 697 C CA . ASP A 1 91 ? -23.744 -8.883 26.263 1.00 89.44 91 ASP A CA 1
ATOM 698 C C . ASP A 1 91 ? -23.291 -7.734 25.331 1.00 89.44 91 ASP A C 1
ATOM 700 O O . ASP A 1 91 ? -23.195 -6.573 25.755 1.00 89.44 91 ASP A O 1
ATOM 704 N N . GLY A 1 92 ? -22.956 -8.027 24.074 1.00 93.44 92 GLY A N 1
ATOM 705 C CA . GLY A 1 92 ? -22.395 -7.023 23.173 1.00 93.44 92 GLY A CA 1
ATOM 706 C C . GLY A 1 92 ? -22.390 -7.434 21.712 1.00 93.44 92 GLY A C 1
ATOM 707 O O . GLY A 1 92 ? -22.742 -8.550 21.355 1.00 93.44 92 GLY A O 1
ATOM 708 N N . SER A 1 93 ? -21.973 -6.524 20.851 1.00 95.75 93 SER A N 1
ATOM 709 C CA . SER A 1 93 ? -21.837 -6.764 19.424 1.00 95.75 93 SER A CA 1
ATOM 710 C C . SER A 1 93 ? -20.728 -5.907 18.842 1.00 95.75 93 SER A C 1
ATOM 712 O O . SER A 1 93 ? -20.265 -4.947 19.461 1.00 95.75 93 SER A O 1
ATOM 714 N N . TYR A 1 94 ? -20.300 -6.243 17.636 1.00 96.62 94 TYR A N 1
ATOM 715 C CA . TYR A 1 94 ? -19.609 -5.289 16.788 1.00 96.62 94 TYR A CA 1
ATOM 716 C C . TYR A 1 94 ? -20.208 -5.316 15.391 1.00 96.62 94 TYR A C 1
ATOM 718 O O . TYR A 1 94 ? -20.778 -6.318 14.962 1.00 96.62 94 TYR A O 1
ATOM 726 N N . TYR A 1 95 ? -20.070 -4.205 14.686 1.00 94.88 95 TYR A N 1
ATOM 727 C CA . TYR A 1 95 ? -20.316 -4.118 13.257 1.00 94.88 95 TYR A CA 1
ATOM 728 C C . TYR A 1 95 ? -19.359 -3.100 12.648 1.00 94.88 95 TYR A C 1
ATOM 730 O O . TYR A 1 95 ? -18.852 -2.201 13.320 1.00 94.88 95 TYR A O 1
ATOM 738 N N . LEU A 1 96 ? -19.114 -3.243 11.359 1.00 92.94 96 LEU A N 1
ATOM 739 C CA . LEU A 1 96 ? -18.334 -2.318 10.557 1.00 92.94 96 LEU A CA 1
ATOM 740 C C . LEU A 1 96 ? -19.297 -1.403 9.794 1.00 92.94 96 LEU A C 1
ATOM 742 O O . LEU A 1 96 ? -20.409 -1.806 9.452 1.00 92.94 96 LEU A O 1
ATOM 746 N N . LYS A 1 97 ? -18.908 -0.155 9.556 1.00 90.94 97 LYS A N 1
ATOM 747 C CA . LYS A 1 97 ? -19.666 0.775 8.712 1.00 90.94 97 LYS A CA 1
ATOM 748 C C . LYS A 1 97 ? -18.732 1.555 7.802 1.00 90.94 97 LYS A C 1
ATOM 750 O O . LYS A 1 97 ? -17.614 1.892 8.192 1.00 90.94 97 LYS A O 1
ATOM 755 N N . CYS A 1 98 ? -19.236 1.855 6.619 1.00 88.50 98 CYS A N 1
ATOM 756 C CA . CYS A 1 98 ? -18.617 2.751 5.659 1.00 88.50 98 CYS A CA 1
ATOM 757 C C . CYS A 1 98 ? -18.949 4.191 6.075 1.00 88.50 98 CYS A C 1
ATOM 759 O O . CYS A 1 98 ? -20.120 4.519 6.260 1.00 88.50 98 CYS A O 1
ATOM 761 N N . ASP A 1 99 ? -17.944 5.030 6.287 1.00 86.69 99 ASP A N 1
ATOM 762 C CA . ASP A 1 99 ? -18.112 6.422 6.705 1.00 86.69 99 ASP A CA 1
ATOM 763 C C . ASP A 1 99 ? -17.196 7.329 5.881 1.00 86.69 99 ASP A C 1
ATOM 765 O O . ASP A 1 99 ? -16.272 6.856 5.221 1.00 86.69 99 ASP A O 1
ATOM 769 N N . PHE A 1 100 ? -17.424 8.632 5.958 1.00 80.44 100 PHE A N 1
ATOM 770 C CA . PHE A 1 100 ? -16.549 9.633 5.360 1.00 80.44 100 PHE A CA 1
ATOM 771 C C . PHE A 1 100 ? -15.839 10.422 6.461 1.00 80.44 100 PHE A C 1
ATOM 773 O O . PHE A 1 100 ? -16.376 10.634 7.554 1.00 80.44 100 PHE A O 1
ATOM 780 N N . ASP A 1 101 ? -14.589 10.817 6.234 1.00 73.12 101 ASP A N 1
ATOM 781 C CA . ASP A 1 101 ? -13.918 11.764 7.122 1.00 73.12 101 ASP A CA 1
ATOM 782 C C . ASP A 1 101 ? -14.347 13.222 6.845 1.00 73.12 101 ASP A C 1
ATOM 784 O O . ASP A 1 101 ? -15.200 13.502 6.006 1.00 73.12 101 ASP A O 1
ATOM 788 N N . GLN A 1 102 ? -13.774 14.183 7.580 1.00 69.06 102 GLN A N 1
ATOM 789 C CA . GLN A 1 102 ? -14.101 15.607 7.396 1.00 69.06 102 GLN A CA 1
ATOM 790 C C . GLN A 1 102 ? -13.658 16.174 6.038 1.00 69.06 102 GLN A C 1
ATOM 792 O O . GLN A 1 102 ? -14.099 17.261 5.667 1.00 69.06 102 GLN A O 1
ATOM 797 N N . ALA A 1 103 ? -12.780 15.469 5.331 1.00 67.88 103 ALA A N 1
ATOM 798 C CA . ALA A 1 103 ? -12.302 15.794 3.999 1.00 67.88 103 ALA A CA 1
ATOM 799 C C . ALA A 1 103 ? -12.973 14.920 2.917 1.00 67.88 103 ALA A C 1
ATOM 801 O O . ALA A 1 103 ? -12.501 14.906 1.784 1.00 67.88 103 ALA A O 1
ATOM 802 N N . ASP A 1 104 ? -14.084 14.255 3.259 1.00 71.31 104 ASP A N 1
ATOM 803 C CA . ASP A 1 104 ? -14.882 13.399 2.375 1.00 71.31 104 ASP A CA 1
ATOM 804 C C . ASP A 1 104 ? -14.139 12.134 1.899 1.00 71.31 104 ASP A C 1
ATOM 806 O O . ASP A 1 104 ? -14.447 11.566 0.852 1.00 71.31 104 ASP A O 1
ATOM 810 N N . TYR A 1 105 ? -13.155 11.660 2.676 1.00 71.69 105 TYR A N 1
ATOM 811 C CA . TYR A 1 105 ? -12.446 10.415 2.380 1.00 71.69 105 TYR A CA 1
ATOM 812 C C . TYR A 1 105 ? -13.218 9.194 2.889 1.00 71.69 105 TYR A C 1
ATOM 814 O O . TYR A 1 105 ? -13.530 9.127 4.084 1.00 71.69 105 TYR A O 1
ATOM 822 N N . PRO A 1 106 ? -13.468 8.197 2.023 1.00 77.69 106 PRO A N 1
ATOM 823 C CA . PRO A 1 106 ? -14.151 6.968 2.394 1.00 77.69 106 PRO A CA 1
ATOM 824 C C . PRO A 1 106 ? -13.259 6.104 3.282 1.00 77.69 106 PRO A C 1
ATOM 826 O O . PRO A 1 106 ? -12.156 5.702 2.899 1.00 77.69 106 PRO A O 1
ATOM 829 N N . LYS A 1 107 ? -13.760 5.803 4.478 1.00 85.69 107 LYS A N 1
ATOM 830 C CA . LYS A 1 107 ? -13.070 5.013 5.494 1.00 85.69 107 LYS A CA 1
ATOM 831 C C . LYS A 1 107 ? -13.989 4.040 6.208 1.00 85.69 107 LYS A C 1
ATOM 833 O O . LYS A 1 107 ? -15.183 4.283 6.386 1.00 85.69 107 LYS A O 1
ATOM 838 N N . ILE A 1 108 ? -13.420 2.939 6.675 1.00 87.38 108 ILE A N 1
ATOM 839 C CA . ILE A 1 108 ? -14.178 1.946 7.435 1.00 87.38 108 ILE A CA 1
ATOM 840 C C . ILE A 1 108 ? -14.010 2.223 8.920 1.00 87.38 108 ILE A C 1
ATOM 842 O O . ILE A 1 108 ? -12.894 2.356 9.428 1.00 87.38 108 ILE A O 1
ATOM 846 N N . GLN A 1 109 ? -15.125 2.267 9.638 1.00 91.88 109 GLN A N 1
ATOM 847 C CA . GLN A 1 109 ? -15.136 2.363 11.090 1.00 91.88 109 GLN A CA 1
ATOM 848 C C . GLN A 1 109 ? -15.684 1.082 11.704 1.00 91.88 109 GLN A C 1
ATOM 850 O O . GLN A 1 109 ? -16.701 0.550 11.260 1.00 91.88 109 GLN A O 1
ATOM 855 N N . ALA A 1 110 ? -15.046 0.627 12.776 1.00 94.94 110 ALA A N 1
ATOM 856 C CA . ALA A 1 110 ? -15.545 -0.451 13.608 1.00 94.94 110 ALA A CA 1
ATOM 857 C C . ALA A 1 110 ? -16.314 0.113 14.797 1.00 94.94 110 ALA A C 1
ATOM 859 O O . ALA A 1 110 ? -15.793 0.913 15.573 1.00 94.94 110 ALA A O 1
ATOM 860 N N . VAL A 1 111 ? -17.565 -0.308 14.946 1.00 96.12 111 VAL A N 1
ATOM 861 C CA . VAL A 1 111 ? -18.425 0.075 16.060 1.00 96.12 111 VAL A CA 1
ATOM 862 C C . VAL A 1 111 ? -18.614 -1.135 16.955 1.00 96.12 111 VAL A C 1
ATOM 864 O O . VAL A 1 111 ? -19.233 -2.118 16.561 1.00 96.12 111 VAL A O 1
ATOM 867 N N . GLY A 1 112 ? -18.090 -1.053 18.171 1.00 96.69 112 GLY A N 1
ATOM 868 C CA . GLY A 1 112 ? -18.318 -2.033 19.222 1.00 96.69 112 GLY A CA 1
ATOM 869 C C . GLY A 1 112 ? -19.374 -1.524 20.191 1.00 96.69 112 GLY A C 1
ATOM 870 O O . GLY A 1 112 ? -19.326 -0.375 20.632 1.00 96.69 112 GLY A O 1
ATOM 871 N N . VAL A 1 113 ? -20.336 -2.373 20.524 1.00 96.25 113 VAL A N 1
ATOM 872 C CA . VAL A 1 113 ? -21.437 -2.078 21.438 1.00 96.25 113 VAL A CA 1
ATOM 873 C C . VAL A 1 113 ? -21.378 -3.069 22.591 1.00 96.25 113 VAL A C 1
ATOM 875 O O . VAL A 1 113 ? -21.307 -4.275 22.383 1.00 96.25 113 VAL A O 1
ATOM 878 N N . TYR A 1 114 ? -21.407 -2.577 23.825 1.00 96.31 114 TYR A N 1
ATOM 879 C CA . TYR A 1 114 ? -21.521 -3.413 25.016 1.00 96.31 114 TYR A CA 1
ATOM 880 C C . TYR A 1 114 ? -22.548 -2.785 25.955 1.00 96.31 114 TYR A C 1
ATOM 882 O O . TYR A 1 114 ? -22.368 -1.656 26.423 1.00 96.31 114 TYR A O 1
ATOM 890 N N . LYS A 1 115 ? -23.648 -3.501 26.215 1.00 92.81 115 LYS A N 1
ATOM 891 C CA . LYS A 1 115 ? -24.838 -2.958 26.896 1.00 92.81 115 LYS A CA 1
ATOM 892 C C . LYS A 1 115 ? -25.314 -1.640 26.249 1.00 92.81 115 LYS A C 1
ATOM 894 O O . LYS A 1 115 ? -25.743 -1.645 25.103 1.00 92.81 115 LYS A O 1
ATOM 899 N N . ASN A 1 116 ? -25.223 -0.517 26.967 1.00 90.56 116 ASN A N 1
ATOM 900 C CA . ASN A 1 116 ? -25.682 0.806 26.520 1.00 90.56 116 ASN A CA 1
ATOM 901 C C . ASN A 1 116 ? -24.533 1.728 26.071 1.00 90.56 116 ASN A C 1
ATOM 903 O O . ASN A 1 116 ? -24.747 2.928 25.905 1.00 90.56 116 ASN A O 1
ATOM 907 N N . ILE A 1 117 ? -23.312 1.202 25.929 1.00 94.00 117 ILE A N 1
ATOM 908 C CA . ILE A 1 117 ? -22.141 1.970 25.497 1.00 94.00 117 ILE A CA 1
ATOM 909 C C . ILE A 1 117 ? -21.724 1.505 24.107 1.00 94.00 117 ILE A C 1
ATOM 911 O O . ILE A 1 117 ? -21.531 0.313 23.877 1.00 94.00 117 ILE A O 1
ATOM 915 N N . SER A 1 118 ? -21.540 2.460 23.199 1.00 95.62 118 SER A N 1
ATOM 916 C CA . SER A 1 118 ? -20.945 2.238 21.884 1.00 95.62 118 SER A CA 1
ATOM 917 C C . SER A 1 118 ? -19.615 2.973 21.778 1.00 95.62 118 SER A C 1
ATOM 919 O O . SER A 1 118 ? -19.536 4.159 22.102 1.00 95.62 118 SER A O 1
ATOM 921 N N . VAL A 1 119 ? -18.591 2.292 21.278 1.00 96.06 119 VAL A N 1
ATOM 922 C CA . VAL A 1 119 ? -17.291 2.872 20.933 1.00 96.06 119 VAL A CA 1
ATOM 923 C C . VAL A 1 119 ? -17.087 2.700 19.437 1.00 96.06 119 VAL A C 1
ATOM 925 O O . VAL A 1 119 ? -17.325 1.627 18.894 1.00 96.06 119 VAL A O 1
ATOM 928 N N . THR A 1 120 ? -16.666 3.768 18.767 1.00 94.88 120 THR A N 1
ATOM 929 C CA . THR A 1 120 ? -16.313 3.745 17.345 1.00 94.88 120 THR A CA 1
ATOM 930 C C . THR A 1 120 ? -14.810 3.919 17.207 1.00 94.88 120 THR A C 1
ATOM 932 O O . THR A 1 120 ? -14.241 4.835 17.800 1.00 94.88 120 THR A O 1
ATOM 935 N N . LEU A 1 121 ? -14.181 3.036 16.442 1.00 92.06 121 LEU A N 1
ATOM 936 C CA . LEU A 1 121 ? -12.766 3.074 16.111 1.00 92.06 121 LEU A CA 1
ATOM 937 C C . LEU A 1 121 ? -12.601 3.217 14.605 1.00 92.06 121 LEU A C 1
ATOM 939 O O . LEU A 1 121 ? -13.331 2.606 13.826 1.00 92.06 121 LEU A O 1
ATOM 943 N N . ASP A 1 122 ? -11.626 4.023 14.211 1.00 88.38 122 ASP A N 1
ATOM 944 C CA . ASP A 1 122 ? -11.184 4.079 12.827 1.00 88.38 122 ASP A CA 1
ATOM 945 C C . ASP A 1 122 ? -10.340 2.837 12.534 1.00 88.38 122 ASP A C 1
ATOM 947 O O . ASP A 1 122 ? -9.427 2.517 13.299 1.00 88.38 122 ASP A O 1
ATOM 951 N N . THR A 1 123 ? -10.659 2.117 11.460 1.00 85.25 123 THR A N 1
ATOM 952 C CA . THR A 1 123 ? -9.830 0.978 11.041 1.00 85.25 123 THR A CA 1
ATOM 953 C C . THR A 1 123 ? -8.544 1.441 10.353 1.00 85.25 123 THR A C 1
ATOM 955 O O . THR A 1 123 ? -7.607 0.653 10.226 1.00 85.25 123 THR A O 1
ATOM 958 N N . GLY A 1 124 ? -8.502 2.702 9.904 1.00 83.12 124 GLY A N 1
ATOM 959 C CA . GLY A 1 124 ? -7.459 3.245 9.042 1.00 83.12 124 GLY A CA 1
ATOM 960 C C . GLY A 1 124 ? -7.570 2.785 7.588 1.00 83.12 124 GLY A C 1
ATOM 961 O O . GLY A 1 124 ? -6.806 3.252 6.758 1.00 83.12 124 GLY A O 1
ATOM 962 N N . ILE A 1 125 ? -8.492 1.885 7.244 1.00 83.88 125 ILE A N 1
ATOM 963 C CA . ILE A 1 125 ? -8.632 1.381 5.876 1.00 83.88 125 ILE A CA 1
ATOM 964 C C . ILE A 1 125 ? -9.379 2.413 5.034 1.00 83.88 125 ILE A C 1
ATOM 966 O O . ILE A 1 125 ? -10.528 2.754 5.335 1.00 83.88 125 ILE A O 1
ATOM 970 N N . CYS A 1 126 ? -8.731 2.857 3.960 1.00 84.25 126 CYS A N 1
ATOM 971 C CA . CYS A 1 126 ? -9.326 3.704 2.935 1.00 84.25 126 CYS A CA 1
ATOM 972 C C . CYS A 1 126 ? -9.824 2.840 1.769 1.00 84.25 126 CYS A C 1
ATOM 974 O O . CYS A 1 126 ? -9.149 1.889 1.365 1.00 84.25 126 CYS A O 1
ATOM 976 N N . TYR A 1 127 ? -11.001 3.171 1.235 1.00 78.56 127 TYR A N 1
ATOM 977 C CA . TYR A 1 127 ? -11.637 2.415 0.155 1.00 78.56 127 TYR A CA 1
ATOM 978 C C . TYR A 1 127 ? -12.166 3.372 -0.923 1.00 78.56 127 TYR A C 1
ATOM 980 O O . TYR A 1 127 ? -13.325 3.745 -0.938 1.00 78.56 127 TYR A O 1
ATOM 988 N N . ASN A 1 128 ? -11.298 3.872 -1.796 1.00 81.12 128 ASN A N 1
ATOM 989 C CA . ASN A 1 128 ? -11.712 4.488 -3.059 1.00 81.12 128 ASN A CA 1
ATOM 990 C C . ASN A 1 128 ? -10.473 4.679 -3.920 1.00 81.12 128 ASN A C 1
ATOM 992 O O . ASN A 1 128 ? -9.652 5.568 -3.677 1.00 81.12 128 ASN A O 1
ATOM 996 N N . ILE A 1 129 ? -10.376 3.860 -4.959 1.00 83.56 129 ILE A N 1
ATOM 997 C CA . ILE A 1 129 ? -9.224 3.840 -5.848 1.00 83.56 129 ILE A CA 1
ATOM 998 C C . ILE A 1 129 ? -9.061 5.139 -6.653 1.00 83.56 129 ILE A C 1
ATOM 1000 O O . ILE A 1 129 ? -7.948 5.486 -7.040 1.00 83.56 129 ILE A O 1
ATOM 1004 N N . GLU A 1 130 ? -10.132 5.902 -6.861 1.00 83.94 130 GLU A N 1
ATOM 1005 C CA . GLU A 1 130 ? -10.108 7.179 -7.580 1.00 83.94 130 GLU A CA 1
ATOM 1006 C C . GLU A 1 130 ? -9.553 8.329 -6.721 1.00 83.94 130 GLU A C 1
ATOM 1008 O O . GLU A 1 130 ? -9.071 9.339 -7.248 1.00 83.94 130 GLU A O 1
ATOM 1013 N N . THR A 1 131 ? -9.572 8.190 -5.394 1.00 87.44 131 THR A N 1
ATOM 1014 C CA . THR A 1 131 ? -9.123 9.239 -4.466 1.00 87.44 131 THR A CA 1
ATOM 1015 C C . THR A 1 131 ? -7.652 9.043 -4.107 1.00 87.44 131 THR A C 1
ATOM 1017 O O . THR A 1 131 ? -7.200 7.915 -3.964 1.00 87.44 131 THR A O 1
ATOM 1020 N N . GLU A 1 132 ? -6.866 10.119 -3.989 1.00 91.25 132 GLU A N 1
ATOM 1021 C CA . GLU A 1 132 ? -5.449 10.011 -3.603 1.00 91.25 132 GLU A CA 1
ATOM 1022 C C . GLU A 1 132 ? -5.274 9.419 -2.200 1.00 91.25 132 GLU A C 1
ATOM 1024 O O . GLU A 1 132 ? -6.109 9.620 -1.326 1.00 91.25 132 GLU A O 1
ATOM 1029 N N . CYS A 1 133 ? -4.190 8.682 -1.959 1.00 89.44 133 CYS A N 1
ATOM 1030 C CA . CYS A 1 133 ? -3.933 8.162 -0.618 1.00 89.44 133 CYS A CA 1
ATOM 1031 C C . CYS A 1 133 ? -3.498 9.277 0.339 1.00 89.44 133 CYS A C 1
ATOM 1033 O O . CYS A 1 133 ? -2.796 10.213 -0.047 1.00 89.44 133 CYS A O 1
ATOM 1035 N N . THR A 1 134 ? -3.820 9.119 1.620 1.00 87.12 134 THR A N 1
ATOM 1036 C CA . THR A 1 134 ? -3.324 9.975 2.703 1.00 87.12 134 THR A CA 1
ATOM 1037 C C . THR A 1 134 ? -2.435 9.172 3.653 1.00 87.12 134 THR A C 1
ATOM 1039 O O . THR A 1 134 ? -2.483 7.942 3.691 1.00 87.12 134 THR A O 1
ATOM 1042 N N . SER A 1 135 ? -1.617 9.853 4.461 1.00 83.38 135 SER A N 1
ATOM 1043 C CA . SER A 1 135 ? -0.753 9.195 5.455 1.00 83.38 135 SER A CA 1
ATOM 1044 C C . SER A 1 135 ? -1.522 8.533 6.606 1.00 83.38 135 SER A C 1
ATOM 1046 O O . SER A 1 135 ? -0.915 7.845 7.424 1.00 83.38 135 SER A O 1
ATOM 1048 N N . THR A 1 136 ? -2.841 8.734 6.687 1.00 84.44 136 THR A N 1
ATOM 1049 C CA . THR A 1 136 ? -3.717 8.065 7.657 1.00 84.44 136 THR A CA 1
ATOM 1050 C C . THR A 1 136 ? -4.251 6.728 7.150 1.00 84.44 136 THR A C 1
ATOM 1052 O O . THR A 1 136 ? -4.778 5.961 7.953 1.00 84.44 136 THR A O 1
ATOM 1055 N N . CYS A 1 137 ? -4.124 6.446 5.850 1.00 85.56 137 CYS A N 1
ATOM 1056 C CA . CYS A 1 137 ? -4.545 5.178 5.273 1.00 85.56 137 CYS A CA 1
ATOM 1057 C C . CYS A 1 137 ? -3.602 4.044 5.705 1.00 85.56 137 CYS A C 1
ATOM 1059 O O . CYS A 1 137 ? -2.376 4.168 5.671 1.00 85.56 137 CYS A O 1
ATOM 1061 N N . ALA A 1 138 ? -4.184 2.919 6.103 1.00 84.62 138 ALA A N 1
ATOM 1062 C CA . ALA A 1 138 ? -3.475 1.700 6.442 1.00 84.62 138 ALA A CA 1
ATOM 1063 C C . ALA A 1 138 ? -2.900 1.051 5.177 1.00 84.62 138 ALA A C 1
ATOM 1065 O O . ALA A 1 138 ? -3.461 1.179 4.086 1.00 84.62 138 ALA A O 1
ATOM 1066 N N . LEU A 1 139 ? -1.797 0.318 5.327 1.00 84.38 139 LEU A N 1
ATOM 1067 C CA . LEU A 1 139 ? -1.230 -0.477 4.238 1.00 84.38 139 LEU A CA 1
ATOM 1068 C C . LEU A 1 139 ? -2.280 -1.462 3.696 1.00 84.38 139 LEU A C 1
ATOM 1070 O O . LEU A 1 139 ? -3.048 -2.033 4.470 1.00 84.38 139 LEU A O 1
ATOM 1074 N N . GLY A 1 140 ? -2.325 -1.620 2.376 1.00 79.94 140 GLY A N 1
ATOM 1075 C CA . GLY A 1 140 ? -3.338 -2.392 1.649 1.00 79.94 140 GLY A CA 1
ATOM 1076 C C . GLY A 1 140 ? -4.593 -1.608 1.284 1.00 79.94 140 GLY A C 1
ATOM 1077 O O . GLY A 1 140 ? -5.436 -2.128 0.563 1.00 79.94 140 GLY A O 1
ATOM 1078 N N . SER A 1 141 ? -4.735 -0.361 1.747 1.00 84.25 141 SER A N 1
ATOM 1079 C CA . SER A 1 141 ? -5.864 0.485 1.344 1.00 84.25 141 SER A CA 1
ATOM 1080 C C . SER A 1 141 ? -5.870 0.723 -0.167 1.00 84.25 141 SER A C 1
ATOM 1082 O O . SER A 1 141 ? -4.813 0.956 -0.763 1.00 84.25 141 SER A O 1
ATOM 1084 N N . LEU A 1 142 ? -7.066 0.727 -0.761 1.00 85.50 142 LEU A N 1
ATOM 1085 C CA . LEU A 1 142 ? -7.273 1.013 -2.179 1.00 85.50 142 LEU A CA 1
ATOM 1086 C C . LEU A 1 142 ? -7.438 2.518 -2.371 1.00 85.50 142 LEU A C 1
ATOM 1088 O O . LEU A 1 142 ? -8.455 3.096 -1.981 1.00 85.50 142 LEU A O 1
ATOM 1092 N N . CYS A 1 143 ? -6.414 3.151 -2.935 1.00 88.38 143 CYS A N 1
ATOM 1093 C CA . CYS A 1 143 ? -6.362 4.586 -3.184 1.00 88.38 143 CYS A CA 1
ATOM 1094 C C . CYS A 1 143 ? -5.262 4.924 -4.201 1.00 88.38 143 CYS A C 1
ATOM 1096 O O . CYS A 1 143 ? -4.366 4.136 -4.500 1.00 88.38 143 CYS A O 1
ATOM 1098 N N . GLY A 1 144 ? -5.329 6.118 -4.778 1.00 88.94 144 GLY A N 1
ATOM 1099 C CA . GLY A 1 144 ? -4.325 6.633 -5.700 1.00 88.94 144 GLY A CA 1
ATOM 1100 C C . GLY A 1 144 ? -4.178 5.797 -6.975 1.00 88.94 144 GLY A C 1
ATOM 1101 O O . GLY A 1 144 ? -3.091 5.768 -7.553 1.00 88.94 144 GLY A O 1
ATOM 1102 N N . GLY A 1 145 ? -5.243 5.137 -7.420 1.00 87.69 145 GLY A N 1
ATOM 1103 C CA . GLY A 1 145 ? -5.259 4.256 -8.584 1.00 87.69 145 GLY A CA 1
ATOM 1104 C C . GLY A 1 145 ? -4.724 2.848 -8.313 1.00 87.69 145 GLY A C 1
ATOM 1105 O O . GLY A 1 145 ? -4.674 2.049 -9.245 1.00 87.69 145 GLY A O 1
ATOM 1106 N N . GLY A 1 146 ? -4.322 2.553 -7.073 1.00 89.19 146 GLY A N 1
ATOM 1107 C CA . GLY A 1 146 ? -3.587 1.353 -6.694 1.00 89.19 146 GLY A CA 1
ATOM 1108 C C . GLY A 1 146 ? -3.866 0.871 -5.270 1.00 89.19 146 GLY A C 1
ATOM 1109 O O . GLY A 1 146 ? -4.836 1.284 -4.632 1.00 89.19 146 GLY A O 1
ATOM 1110 N N . ALA A 1 147 ? -2.960 0.037 -4.760 1.00 88.62 147 ALA A N 1
ATOM 1111 C CA . ALA A 1 147 ? -2.915 -0.367 -3.356 1.00 88.62 147 ALA A CA 1
ATOM 1112 C C . ALA A 1 147 ? -1.719 0.278 -2.642 1.00 88.62 147 ALA A C 1
ATOM 1114 O O . ALA A 1 147 ? -0.595 0.283 -3.153 1.00 88.62 147 ALA A O 1
ATOM 1115 N N . LEU A 1 148 ? -1.955 0.832 -1.453 1.00 90.00 148 LEU A N 1
ATOM 1116 C CA . LEU A 1 148 ? -0.942 1.504 -0.637 1.00 90.00 148 LEU A CA 1
ATOM 1117 C C . LEU A 1 148 ? 0.011 0.492 0.021 1.00 90.00 148 LEU A C 1
ATOM 1119 O O . LEU A 1 148 ? -0.417 -0.273 0.878 1.00 90.00 148 LEU A O 1
ATOM 1123 N N . PHE A 1 149 ? 1.312 0.525 -0.291 1.00 88.62 149 PHE A N 1
ATOM 1124 C CA . PHE A 1 149 ? 2.320 -0.303 0.407 1.00 88.62 149 PHE A CA 1
ATOM 1125 C C . PHE A 1 149 ? 3.252 0.491 1.311 1.00 88.62 149 PHE A C 1
ATOM 1127 O O . PHE A 1 149 ? 4.003 -0.098 2.077 1.00 88.62 149 PHE A O 1
ATOM 1134 N N . SER A 1 150 ? 3.254 1.818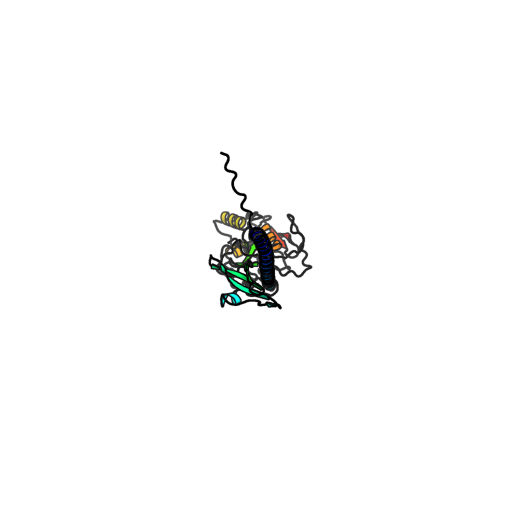 1.257 1.00 89.81 150 SER A N 1
ATOM 1135 C CA . SER A 1 150 ? 4.073 2.619 2.165 1.00 89.81 150 SER A CA 1
ATOM 1136 C C . SER A 1 150 ? 3.372 3.924 2.481 1.00 89.81 150 SER A C 1
ATOM 1138 O O . SER A 1 150 ? 2.865 4.574 1.577 1.00 89.81 150 SER A O 1
ATOM 1140 N N . ALA A 1 151 ? 3.364 4.316 3.756 1.00 86.12 151 ALA A N 1
ATOM 1141 C CA . ALA A 1 151 ? 2.811 5.593 4.212 1.00 86.12 151 ALA A CA 1
ATOM 1142 C C . ALA A 1 151 ? 3.884 6.694 4.356 1.00 86.12 151 ALA A C 1
ATOM 1144 O O . ALA A 1 151 ? 3.547 7.870 4.474 1.00 86.12 151 ALA A O 1
ATOM 1145 N N . SER A 1 152 ? 5.175 6.333 4.352 1.00 85.25 152 SER A N 1
ATOM 1146 C CA . SER A 1 152 ? 6.295 7.278 4.460 1.00 85.25 152 SER A CA 1
ATOM 1147 C C . SER A 1 152 ? 7.576 6.721 3.804 1.00 85.25 152 SER A C 1
ATOM 1149 O O . SER A 1 152 ? 8.306 5.980 4.462 1.00 85.25 152 SER A O 1
ATOM 1151 N N . PRO A 1 153 ? 7.889 7.091 2.545 1.00 89.81 153 PRO A N 1
ATOM 1152 C CA . PRO A 1 153 ? 7.091 7.958 1.677 1.00 89.81 153 PRO A CA 1
ATOM 1153 C C . PRO A 1 153 ? 5.786 7.275 1.259 1.00 89.81 153 PRO A C 1
ATOM 1155 O O . PRO A 1 153 ? 5.689 6.049 1.280 1.00 89.81 153 PRO A O 1
ATOM 1158 N N . LEU A 1 154 ? 4.782 8.073 0.904 1.00 92.12 154 LEU A N 1
ATOM 1159 C CA . LEU A 1 154 ? 3.482 7.566 0.488 1.00 92.12 154 LEU A CA 1
ATOM 1160 C C . LEU A 1 154 ? 3.589 6.961 -0.920 1.00 92.12 154 LEU A C 1
ATOM 1162 O O . LEU A 1 154 ? 3.906 7.672 -1.872 1.00 92.12 154 LEU A O 1
ATOM 1166 N N . MET A 1 155 ? 3.406 5.643 -1.034 1.00 94.12 155 MET A N 1
ATOM 1167 C CA . MET A 1 155 ? 3.620 4.894 -2.276 1.00 94.12 155 MET A CA 1
ATOM 1168 C C . MET A 1 155 ? 2.527 3.858 -2.514 1.00 94.12 155 MET A C 1
ATOM 1170 O O . MET A 1 155 ? 2.188 3.075 -1.621 1.00 94.12 155 MET A O 1
ATOM 1174 N N . VAL A 1 156 ? 2.033 3.830 -3.750 1.00 93.69 156 VAL A N 1
ATOM 1175 C CA . VAL A 1 156 ? 1.007 2.897 -4.221 1.00 93.69 156 VAL A CA 1
ATOM 1176 C C . VAL A 1 156 ? 1.542 2.033 -5.352 1.00 93.69 156 VAL A C 1
ATOM 1178 O O . VAL A 1 156 ? 2.309 2.509 -6.191 1.00 93.69 156 VAL A O 1
ATOM 1181 N N . ALA A 1 157 ? 1.154 0.764 -5.375 1.00 92.69 157 ALA A N 1
ATOM 1182 C CA . ALA A 1 157 ? 1.461 -0.159 -6.459 1.00 92.69 157 ALA A CA 1
ATOM 1183 C C . ALA A 1 157 ? 0.273 -0.244 -7.420 1.00 92.69 157 ALA A C 1
ATOM 1185 O O . ALA A 1 157 ? -0.881 -0.180 -6.990 1.00 92.69 157 ALA A O 1
ATOM 1186 N N . SER A 1 158 ? 0.554 -0.375 -8.716 1.00 92.00 158 SER A N 1
ATOM 1187 C CA . SER A 1 158 ? -0.489 -0.567 -9.722 1.00 92.00 158 SER A CA 1
ATOM 1188 C C . SER A 1 158 ? -1.203 -1.914 -9.504 1.00 92.00 158 SER A C 1
ATOM 1190 O O . SER A 1 158 ? -0.614 -2.822 -8.915 1.00 92.00 158 SER A O 1
ATOM 1192 N N . PRO A 1 159 ? -2.438 -2.083 -10.001 1.00 88.12 159 PRO A N 1
ATOM 1193 C CA . PRO A 1 159 ? -3.115 -3.378 -9.992 1.00 88.12 159 PRO A CA 1
ATOM 1194 C C . PRO A 1 159 ? -2.350 -4.420 -10.803 1.00 88.12 159 PRO A C 1
ATOM 1196 O O . PRO A 1 159 ? -1.525 -4.063 -11.655 1.00 88.12 159 PRO A O 1
ATOM 1199 N N . SER A 1 160 ? -2.622 -5.699 -10.542 1.00 86.62 160 SER A N 1
ATOM 1200 C CA . SER A 1 160 ? -2.008 -6.820 -11.255 1.00 86.62 160 SER A CA 1
ATOM 1201 C C . SER A 1 160 ? -2.570 -7.032 -12.646 1.00 86.62 160 SER A C 1
ATOM 1203 O O . SER A 1 160 ? -3.504 -6.357 -13.060 1.00 86.62 160 SER A O 1
ATOM 1205 N N . GLY A 1 161 ? -1.902 -7.853 -13.457 1.00 83.06 161 GLY A N 1
ATOM 1206 C CA . GLY A 1 161 ? -2.403 -8.213 -14.789 1.00 83.06 161 GLY A CA 1
ATOM 1207 C C . GLY A 1 161 ? -2.459 -7.078 -15.825 1.00 83.06 161 GLY A C 1
ATOM 1208 O O . GLY A 1 161 ? -2.921 -7.311 -16.936 1.00 83.06 161 GLY A O 1
ATOM 1209 N N . CYS A 1 162 ? -1.969 -5.871 -15.522 1.00 85.50 162 CYS A N 1
ATOM 1210 C CA . CYS A 1 162 ? -1.955 -4.752 -16.465 1.00 85.50 162 CYS A CA 1
ATOM 1211 C C . CYS A 1 162 ? -1.186 -5.096 -17.752 1.00 85.50 162 CYS A C 1
ATOM 1213 O O . CYS A 1 162 ? 0.043 -5.136 -17.760 1.00 85.50 162 CYS A O 1
ATOM 1215 N N . THR A 1 163 ? -1.907 -5.313 -18.853 1.00 82.75 163 THR A N 1
ATOM 1216 C CA . THR A 1 163 ? -1.333 -5.675 -20.165 1.00 82.75 163 THR A CA 1
ATOM 1217 C C . THR A 1 163 ? -1.305 -4.516 -21.163 1.00 82.75 163 THR A C 1
ATOM 1219 O O . THR A 1 163 ? -0.690 -4.635 -22.223 1.00 82.75 163 THR A O 1
ATOM 1222 N N . ASP A 1 164 ? -1.932 -3.386 -20.831 1.00 85.00 164 ASP A N 1
ATOM 1223 C CA . ASP A 1 164 ? -2.034 -2.204 -21.683 1.00 85.00 164 ASP A CA 1
ATOM 1224 C C . ASP A 1 164 ? -1.830 -0.903 -20.887 1.00 85.00 164 ASP A C 1
ATOM 1226 O O . ASP A 1 164 ? -1.993 -0.865 -19.667 1.00 85.00 164 ASP A O 1
ATOM 1230 N N . ILE A 1 165 ? -1.472 0.173 -21.595 1.00 87.88 165 ILE A N 1
ATOM 1231 C CA . ILE A 1 165 ? -1.223 1.497 -20.999 1.00 87.88 165 ILE A CA 1
ATOM 1232 C C . ILE A 1 165 ? -2.504 2.214 -20.550 1.00 87.88 165 ILE A C 1
ATOM 1234 O O . ILE A 1 165 ? -2.425 3.163 -19.781 1.00 87.88 165 ILE A O 1
ATOM 1238 N N . SER A 1 166 ? -3.681 1.794 -21.022 1.00 83.56 166 SER A N 1
ATOM 1239 C CA . SER A 1 166 ? -4.973 2.364 -20.609 1.00 83.56 166 SER A CA 1
ATOM 1240 C C . SER A 1 166 ? -5.507 1.773 -19.304 1.00 83.56 166 SER A C 1
ATOM 1242 O O . SER A 1 166 ? -6.575 2.179 -18.846 1.00 83.56 166 SER A O 1
ATOM 1244 N N . GLY A 1 167 ? -4.799 0.798 -18.728 1.00 77.69 167 GLY A N 1
ATOM 1245 C CA . GLY A 1 167 ? -5.189 0.130 -17.497 1.00 77.69 167 GLY A CA 1
ATOM 1246 C C . GLY A 1 167 ? -6.437 -0.748 -17.625 1.00 77.69 167 GLY A C 1
ATOM 1247 O O . GLY A 1 167 ? -6.906 -1.278 -16.623 1.00 77.69 167 GLY A O 1
ATOM 1248 N N . THR A 1 168 ? -6.986 -0.919 -18.834 1.00 77.19 168 THR A N 1
ATOM 1249 C CA . THR A 1 168 ? -8.255 -1.631 -19.052 1.00 77.19 168 THR A CA 1
ATOM 1250 C C . THR A 1 168 ? -8.140 -3.132 -18.823 1.00 77.19 168 THR A C 1
ATOM 1252 O O . THR A 1 168 ? -9.120 -3.766 -18.445 1.00 77.19 168 THR A O 1
ATOM 1255 N N . GLY A 1 169 ? -6.951 -3.696 -19.037 1.00 73.38 169 GLY A N 1
ATOM 1256 C CA . GLY A 1 169 ? -6.638 -5.090 -18.740 1.00 73.38 169 GLY A CA 1
ATOM 1257 C C . GLY A 1 169 ? -6.136 -5.347 -17.317 1.00 73.38 169 GLY A C 1
ATOM 1258 O O . GLY A 1 169 ? -5.730 -6.470 -17.046 1.00 73.38 169 GLY A O 1
ATOM 1259 N N . CYS A 1 170 ? -6.098 -4.344 -16.434 1.00 82.31 170 CYS A N 1
ATOM 1260 C CA . CYS A 1 170 ? -5.638 -4.534 -15.060 1.00 82.31 170 CYS A CA 1
ATOM 1261 C C . CYS A 1 170 ? -6.691 -5.233 -14.185 1.00 82.31 170 CYS A C 1
ATOM 1263 O O . CYS A 1 170 ? -7.887 -4.956 -14.275 1.00 82.31 170 CYS A O 1
ATOM 1265 N N . ASP A 1 171 ? -6.224 -6.085 -13.281 1.00 80.56 171 ASP A N 1
ATOM 1266 C CA . ASP A 1 171 ? -7.001 -6.717 -12.226 1.00 80.56 171 ASP A CA 1
ATOM 1267 C C . ASP A 1 171 ? -7.065 -5.804 -10.993 1.00 80.56 171 ASP A C 1
ATOM 1269 O O . ASP A 1 171 ? -6.141 -5.731 -10.179 1.00 80.56 171 ASP A O 1
ATOM 1273 N N . ASN A 1 172 ? -8.186 -5.093 -10.871 1.00 72.62 172 ASN A N 1
ATOM 1274 C CA . ASN A 1 172 ? -8.478 -4.182 -9.765 1.00 72.62 172 ASN A CA 1
ATOM 1275 C C . ASN A 1 172 ? -8.948 -4.899 -8.481 1.00 72.62 172 ASN A C 1
ATOM 1277 O O . ASN A 1 172 ? -9.441 -4.230 -7.578 1.00 72.62 172 ASN A O 1
ATOM 1281 N N . SER A 1 173 ? -8.820 -6.227 -8.374 1.00 66.25 173 SER A N 1
ATOM 1282 C CA . SER A 1 173 ? -9.130 -6.951 -7.134 1.00 66.25 173 SER A CA 1
ATOM 1283 C C . SER A 1 173 ? -8.083 -6.678 -6.037 1.00 66.25 173 SER A C 1
ATOM 1285 O O . SER A 1 173 ? -8.448 -6.526 -4.879 1.00 66.25 173 SER A O 1
ATOM 1287 N N . PHE A 1 174 ? -6.792 -6.515 -6.379 1.00 65.94 174 PHE A N 1
ATOM 1288 C CA . PHE A 1 174 ? -5.663 -6.264 -5.444 1.00 65.94 174 PHE A CA 1
ATOM 1289 C C . PHE A 1 174 ? -5.482 -7.279 -4.299 1.00 65.94 174 PHE A C 1
ATOM 1291 O O . PHE A 1 174 ? -4.674 -7.056 -3.394 1.00 65.94 174 PHE A O 1
ATOM 1298 N N . THR A 1 175 ? -6.180 -8.409 -4.327 1.00 62.22 175 THR A N 1
ATOM 1299 C CA . THR A 1 175 ? -6.212 -9.365 -3.214 1.00 62.22 175 THR A CA 1
ATOM 1300 C C . THR A 1 175 ? -5.248 -10.525 -3.414 1.00 62.22 175 THR A C 1
ATOM 1302 O O . THR A 1 175 ? -4.628 -10.666 -4.466 1.00 62.22 175 THR A O 1
ATOM 1305 N N . ALA A 1 176 ? -5.091 -11.393 -2.414 1.00 53.78 176 ALA A N 1
ATOM 1306 C CA . ALA A 1 176 ? -4.210 -12.561 -2.513 1.00 53.78 176 ALA A CA 1
ATOM 1307 C C . ALA A 1 176 ? -4.609 -13.564 -3.617 1.00 53.78 176 ALA A C 1
ATOM 1309 O O . ALA A 1 176 ? -3.789 -14.389 -4.018 1.00 53.78 176 ALA A O 1
ATOM 1310 N N . THR A 1 177 ? -5.844 -13.486 -4.121 1.00 57.09 177 THR A N 1
ATOM 1311 C CA . THR A 1 177 ? -6.367 -14.249 -5.266 1.00 57.09 177 THR A CA 1
ATOM 1312 C C . THR A 1 177 ? -6.246 -13.511 -6.593 1.00 57.09 177 THR A C 1
ATOM 1314 O O . THR A 1 177 ? -6.578 -14.094 -7.628 1.00 57.09 177 THR A O 1
ATOM 1317 N N . SER A 1 178 ? -5.765 -12.263 -6.579 1.00 65.56 178 SER A N 1
ATOM 1318 C CA . SER A 1 178 ? -5.550 -11.493 -7.797 1.00 65.56 178 SER A CA 1
ATOM 1319 C C . SER A 1 178 ? -4.648 -12.245 -8.764 1.00 65.56 178 SER A C 1
ATOM 1321 O O . SER A 1 178 ? -3.720 -12.976 -8.396 1.00 65.56 178 SER A O 1
ATOM 1323 N N . THR A 1 179 ? -4.962 -12.065 -10.039 1.00 72.00 179 THR A N 1
ATOM 1324 C CA . THR A 1 179 ? -4.247 -12.688 -11.140 1.00 72.00 179 THR A CA 1
ATOM 1325 C C . THR A 1 179 ? -2.768 -12.315 -11.017 1.00 72.00 179 THR A C 1
ATOM 1327 O O . THR A 1 179 ? -2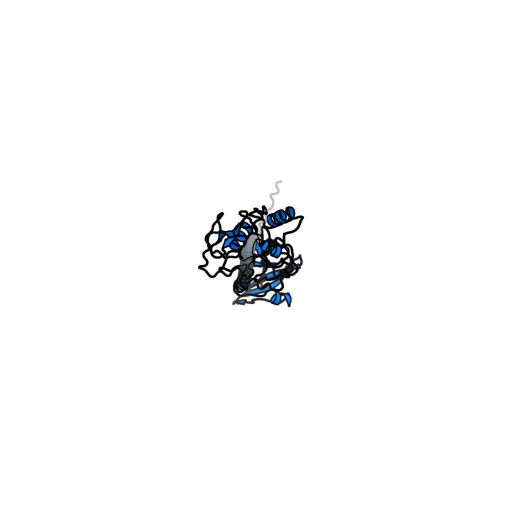.465 -11.118 -10.967 1.00 72.00 179 THR A O 1
ATOM 1330 N N . PRO A 1 180 ? -1.835 -13.285 -10.943 1.00 78.12 180 PRO A N 1
ATOM 1331 C CA . PRO A 1 180 ? -0.417 -12.967 -10.884 1.00 78.12 180 PRO A CA 1
ATOM 1332 C C . PRO A 1 180 ? -0.005 -12.131 -12.089 1.00 78.12 180 PRO A C 1
ATOM 1334 O O . PRO A 1 180 ? -0.586 -12.261 -13.170 1.00 78.12 180 PRO A O 1
ATOM 1337 N N . ASP A 1 181 ? 1.025 -11.306 -11.934 1.00 82.38 181 ASP A N 1
ATOM 1338 C CA . ASP A 1 181 ? 1.533 -10.547 -13.064 1.00 82.38 181 ASP A CA 1
ATOM 1339 C C . ASP A 1 181 ? 1.971 -11.453 -14.197 1.00 82.38 181 ASP A C 1
ATOM 1341 O O . ASP A 1 181 ? 2.786 -12.363 -14.045 1.00 82.38 181 ASP A O 1
ATOM 1345 N N . THR A 1 182 ? 1.436 -11.135 -15.367 1.00 77.06 182 THR A N 1
ATOM 1346 C CA . THR A 1 182 ? 1.815 -11.736 -16.640 1.00 77.06 182 THR A CA 1
ATOM 1347 C C . THR A 1 182 ? 2.551 -10.745 -17.535 1.00 77.06 182 THR A C 1
ATOM 1349 O O . THR A 1 182 ? 3.039 -11.124 -18.597 1.00 77.06 182 THR A O 1
ATOM 1352 N N . ALA A 1 183 ? 2.620 -9.469 -17.144 1.00 80.00 183 ALA A N 1
ATOM 1353 C CA . ALA A 1 183 ? 3.288 -8.427 -17.907 1.00 80.00 183 ALA A CA 1
ATOM 1354 C C . ALA A 1 183 ? 4.807 -8.598 -17.811 1.00 80.00 183 ALA A C 1
ATOM 1356 O O . ALA A 1 183 ? 5.433 -8.184 -16.837 1.00 80.00 183 ALA A O 1
ATOM 1357 N N . SER A 1 184 ? 5.397 -9.219 -18.831 1.00 87.00 184 SER A N 1
ATOM 1358 C CA . SER A 1 184 ? 6.844 -9.341 -18.991 1.00 87.00 184 SER A CA 1
ATOM 1359 C C . SER A 1 184 ? 7.314 -8.477 -20.159 1.00 87.00 184 SER A C 1
ATOM 1361 O O . SER A 1 184 ? 6.954 -8.744 -21.308 1.00 87.00 184 SER A O 1
ATOM 1363 N N . LEU A 1 185 ? 8.128 -7.462 -19.881 1.00 91.50 18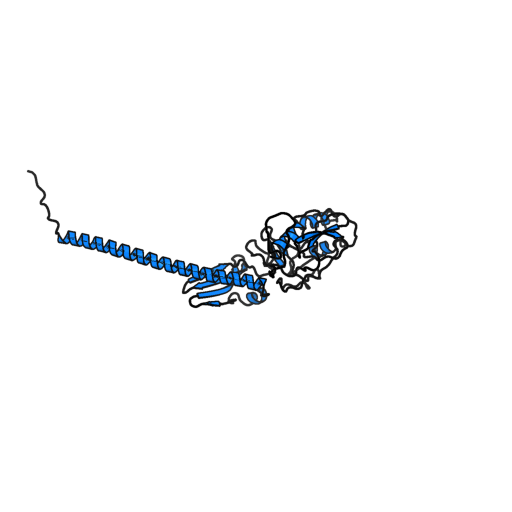5 LEU A N 1
ATOM 1364 C CA . LEU A 1 185 ? 8.706 -6.575 -20.896 1.00 91.50 185 LEU A CA 1
ATOM 1365 C C . LEU A 1 185 ? 10.225 -6.552 -20.751 1.00 91.50 185 LEU A C 1
ATOM 1367 O O . LEU A 1 185 ? 10.759 -6.873 -19.692 1.00 91.50 185 LEU A O 1
ATOM 1371 N N . ALA A 1 186 ? 10.919 -6.182 -21.823 1.00 92.50 186 ALA A N 1
ATOM 1372 C CA . ALA A 1 186 ? 12.342 -5.882 -21.758 1.00 92.50 186 ALA A CA 1
ATOM 1373 C C . ALA A 1 186 ? 12.565 -4.481 -21.174 1.00 92.50 186 ALA A C 1
ATOM 1375 O O . ALA A 1 186 ? 11.766 -3.563 -21.393 1.00 92.50 186 ALA A O 1
ATOM 1376 N N . TRP A 1 187 ? 13.675 -4.313 -20.460 1.00 91.62 187 TRP A N 1
ATOM 1377 C CA . TRP A 1 187 ? 14.083 -3.012 -19.934 1.00 91.62 187 TRP A CA 1
ATOM 1378 C C . TRP A 1 187 ? 14.508 -2.089 -21.083 1.00 91.62 187 TRP A C 1
ATOM 1380 O O . TRP A 1 187 ? 14.081 -0.938 -21.140 1.00 91.62 187 TRP A O 1
ATOM 1390 N N . ASP A 1 188 ? 15.281 -2.626 -22.037 1.00 89.25 188 ASP A N 1
ATOM 1391 C CA . ASP A 1 188 ? 15.677 -1.965 -23.285 1.00 89.25 188 ASP A CA 1
ATOM 1392 C C . ASP A 1 188 ? 15.768 -2.975 -24.442 1.00 89.25 188 ASP A C 1
ATOM 1394 O O . ASP A 1 188 ? 16.541 -3.934 -24.395 1.00 89.25 188 ASP A O 1
ATOM 1398 N N . ASN A 1 189 ? 15.017 -2.726 -25.518 1.00 83.69 189 ASN A N 1
ATOM 1399 C CA . ASN A 1 189 ? 15.046 -3.530 -26.745 1.00 83.69 189 ASN A CA 1
ATOM 1400 C C . ASN A 1 189 ? 16.224 -3.198 -27.680 1.00 83.69 189 ASN A C 1
ATOM 1402 O O . ASN A 1 189 ? 16.452 -3.923 -28.646 1.00 83.69 189 ASN A O 1
ATOM 1406 N N . ALA A 1 190 ? 16.957 -2.109 -27.432 1.00 68.88 190 ALA A N 1
ATOM 1407 C CA . ALA A 1 190 ? 18.104 -1.679 -28.235 1.00 68.88 190 ALA A CA 1
ATOM 1408 C C . ALA A 1 190 ? 19.463 -2.153 -27.677 1.00 68.88 190 ALA A C 1
ATOM 1410 O O . ALA A 1 190 ? 20.496 -1.931 -28.305 1.00 68.88 190 ALA A O 1
ATOM 1411 N N . THR A 1 191 ? 19.475 -2.864 -26.543 1.00 62.97 191 THR A N 1
ATOM 1412 C CA . THR A 1 191 ? 20.623 -3.561 -25.918 1.00 62.97 191 THR A CA 1
ATOM 1413 C C . THR A 1 191 ? 21.893 -2.771 -25.575 1.00 62.97 191 THR A C 1
ATOM 1415 O O . THR A 1 191 ? 22.789 -3.397 -25.033 1.00 62.97 191 THR A O 1
ATOM 1418 N N . THR A 1 192 ? 22.049 -1.463 -25.830 1.00 62.34 192 THR A N 1
ATOM 1419 C CA . THR A 1 192 ? 23.401 -0.858 -25.695 1.00 62.34 192 THR A CA 1
ATOM 1420 C C . THR A 1 192 ? 23.484 0.611 -25.256 1.00 62.34 192 THR A C 1
ATOM 1422 O O . THR A 1 192 ? 24.500 1.258 -25.520 1.00 62.34 192 THR A O 1
ATOM 1425 N N . SER A 1 193 ? 22.470 1.192 -24.606 1.00 71.69 193 SER A N 1
ATOM 1426 C CA . SER A 1 193 ? 22.583 2.563 -24.066 1.00 71.69 193 SER A CA 1
ATOM 1427 C C . SER A 1 193 ? 22.686 2.591 -22.542 1.00 71.69 193 SER A C 1
ATOM 1429 O O . SER A 1 193 ? 21.804 2.085 -21.850 1.00 71.69 193 SER A O 1
ATOM 1431 N N . VAL A 1 194 ? 23.757 3.219 -22.036 1.00 75.56 194 VAL A N 1
ATOM 1432 C CA . VAL A 1 194 ? 23.868 3.640 -20.630 1.00 75.56 194 VAL A CA 1
ATOM 1433 C C . VAL A 1 194 ? 22.957 4.846 -20.439 1.00 75.56 194 VAL A C 1
ATOM 1435 O O . VAL A 1 194 ? 23.165 5.886 -21.067 1.00 75.56 194 VAL A O 1
ATOM 1438 N N . THR A 1 195 ? 21.943 4.714 -19.594 1.00 81.81 195 THR A N 1
ATOM 1439 C CA . THR A 1 195 ? 20.979 5.783 -19.314 1.00 81.81 195 THR A CA 1
ATOM 1440 C C . THR A 1 195 ? 21.378 6.644 -18.121 1.00 81.81 195 THR A C 1
ATOM 1442 O O . THR A 1 195 ? 20.805 7.715 -17.931 1.00 81.81 195 THR A O 1
ATOM 1445 N N . SER A 1 196 ? 22.372 6.210 -17.335 1.00 89.81 196 SER A N 1
ATOM 1446 C CA . SER A 1 196 ? 22.765 6.819 -16.055 1.00 89.81 196 SER A CA 1
ATOM 1447 C C . SER A 1 196 ? 21.648 6.798 -15.001 1.00 89.81 196 SER A C 1
ATOM 1449 O O . SER A 1 196 ? 21.703 7.539 -14.019 1.00 89.81 196 SER A O 1
ATOM 1451 N N . ALA A 1 197 ? 20.638 5.945 -15.184 1.00 91.94 197 ALA A N 1
ATOM 1452 C CA . ALA A 1 197 ? 19.529 5.743 -14.257 1.00 91.94 197 ALA A CA 1
ATOM 1453 C C . ALA A 1 197 ? 19.957 4.874 -13.059 1.00 91.94 197 ALA A C 1
ATOM 1455 O O . ALA A 1 197 ? 19.500 3.749 -12.906 1.00 91.94 197 ALA A O 1
ATOM 1456 N N . ILE A 1 198 ? 20.884 5.370 -12.240 1.00 95.69 198 ILE A N 1
ATOM 1457 C CA . ILE A 1 198 ? 21.550 4.595 -11.177 1.00 95.69 198 ILE A CA 1
ATOM 1458 C C . ILE A 1 198 ? 20.985 4.839 -9.769 1.00 95.69 198 ILE A C 1
ATOM 1460 O O . ILE A 1 198 ? 21.516 4.296 -8.800 1.00 95.69 198 ILE A O 1
ATOM 1464 N N . ASP A 1 199 ? 19.949 5.668 -9.623 1.00 96.94 199 ASP A N 1
ATOM 1465 C CA . ASP A 1 199 ? 19.349 5.950 -8.320 1.00 96.94 199 ASP A CA 1
ATOM 1466 C C . ASP A 1 199 ? 18.702 4.673 -7.764 1.00 96.94 199 ASP A C 1
ATOM 1468 O O . ASP A 1 199 ? 17.938 3.977 -8.447 1.00 96.94 199 ASP A O 1
ATOM 1472 N N . ALA A 1 200 ? 19.075 4.326 -6.535 1.00 96.12 200 ALA A N 1
ATOM 1473 C CA . ALA A 1 200 ? 18.624 3.107 -5.883 1.00 96.12 200 ALA A CA 1
ATOM 1474 C C . ALA A 1 200 ? 17.311 3.297 -5.111 1.00 96.12 200 ALA A C 1
ATOM 1476 O O . ALA A 1 200 ? 16.639 2.302 -4.848 1.00 96.12 200 ALA A O 1
ATOM 1477 N N . ASP A 1 201 ? 16.942 4.536 -4.773 1.00 95.56 201 ASP A N 1
ATOM 1478 C CA . ASP A 1 201 ? 15.915 4.881 -3.783 1.00 95.56 201 ASP A CA 1
ATOM 1479 C C . ASP A 1 201 ? 14.676 5.570 -4.385 1.00 95.56 201 ASP A C 1
ATOM 1481 O O . ASP A 1 201 ? 13.598 5.543 -3.782 1.00 95.56 201 ASP A O 1
ATOM 1485 N N . ASP A 1 202 ? 14.795 6.207 -5.553 1.00 95.50 202 ASP A N 1
ATOM 1486 C CA . ASP A 1 202 ? 13.678 6.893 -6.212 1.00 95.50 202 ASP A CA 1
ATOM 1487 C C . ASP A 1 202 ? 13.673 6.665 -7.731 1.00 95.50 202 ASP A C 1
ATOM 1489 O O . ASP A 1 202 ? 14.397 7.303 -8.502 1.00 95.50 202 ASP A O 1
ATOM 1493 N N . GLY A 1 203 ? 12.773 5.794 -8.193 1.00 96.69 203 GLY A N 1
ATOM 1494 C CA . GLY A 1 203 ? 12.598 5.494 -9.611 1.00 96.69 203 GLY A CA 1
ATOM 1495 C C . GLY A 1 203 ? 12.183 6.708 -10.449 1.00 96.69 203 GLY A C 1
ATOM 1496 O O . GLY A 1 203 ? 12.444 6.744 -11.652 1.00 96.69 203 GLY A O 1
ATOM 1497 N N . ARG A 1 204 ? 11.616 7.763 -9.846 1.00 96.25 204 ARG A N 1
ATOM 1498 C CA . ARG A 1 204 ? 11.302 9.008 -10.570 1.00 96.25 204 ARG A CA 1
ATOM 1499 C C . ARG A 1 204 ? 12.559 9.787 -10.921 1.00 96.25 204 ARG A C 1
ATOM 1501 O O . ARG A 1 204 ? 12.578 10.457 -11.955 1.00 96.25 204 ARG A O 1
ATOM 1508 N N . VAL A 1 205 ? 13.607 9.707 -10.097 1.00 97.00 205 VAL A N 1
ATOM 1509 C CA . VAL A 1 205 ? 14.913 10.309 -10.407 1.00 97.00 205 VAL A CA 1
ATOM 1510 C C . VAL A 1 205 ? 15.511 9.606 -11.620 1.00 97.00 205 VAL A C 1
ATOM 1512 O O . VAL A 1 205 ? 15.930 10.277 -12.561 1.00 97.00 205 VAL A O 1
ATOM 1515 N N . ASN A 1 206 ? 15.434 8.275 -11.672 1.00 96.62 206 ASN A N 1
ATOM 1516 C CA . ASN A 1 206 ? 15.851 7.481 -12.832 1.00 96.62 206 ASN A CA 1
ATOM 1517 C C . ASN A 1 206 ? 15.107 7.883 -14.111 1.00 96.62 206 ASN A C 1
ATOM 1519 O O . ASN A 1 206 ? 15.733 8.197 -15.127 1.00 96.62 206 ASN A O 1
ATOM 1523 N N . VAL A 1 207 ? 13.774 7.958 -14.051 1.00 95.62 207 VAL A N 1
ATOM 1524 C CA . VAL A 1 207 ? 12.944 8.412 -15.179 1.00 95.62 207 VAL A CA 1
ATOM 1525 C C . VAL A 1 207 ? 13.291 9.847 -15.593 1.00 95.62 207 VAL A C 1
ATOM 1527 O O . VAL A 1 207 ? 13.383 10.144 -16.785 1.00 95.62 207 VAL A O 1
ATOM 1530 N N . THR A 1 208 ? 13.528 10.744 -14.635 1.00 96.00 208 THR A N 1
ATOM 1531 C CA . THR A 1 208 ? 13.902 12.141 -14.907 1.00 96.00 208 THR A CA 1
ATOM 1532 C C . THR A 1 208 ? 15.263 12.236 -15.593 1.00 96.00 208 THR A C 1
ATOM 1534 O O . THR A 1 208 ? 15.397 12.977 -16.566 1.00 96.00 208 THR A O 1
ATOM 1537 N N . THR A 1 209 ? 16.252 11.455 -15.151 1.00 95.69 209 THR A N 1
ATOM 1538 C CA . THR A 1 209 ? 17.581 11.370 -15.775 1.00 95.69 209 THR A CA 1
ATOM 1539 C C . THR A 1 209 ? 17.485 10.883 -17.220 1.00 95.69 209 THR A C 1
ATOM 1541 O O . THR A 1 209 ? 18.047 11.505 -18.123 1.00 95.69 209 THR A O 1
ATOM 1544 N N . ILE A 1 210 ? 16.686 9.840 -17.468 1.00 93.81 210 ILE A N 1
ATOM 1545 C CA . ILE A 1 210 ? 16.416 9.330 -18.819 1.00 93.81 210 ILE A CA 1
ATOM 1546 C C . ILE A 1 210 ? 15.784 10.408 -19.700 1.00 93.81 210 ILE A C 1
ATOM 1548 O O . ILE A 1 210 ? 16.251 10.642 -20.817 1.00 93.81 210 ILE A O 1
ATOM 1552 N N . LYS A 1 211 ? 14.744 11.090 -19.207 1.00 94.44 211 LYS A N 1
ATOM 1553 C CA . LYS A 1 211 ? 14.077 12.173 -19.943 1.00 94.44 211 LYS A CA 1
ATOM 1554 C C . LYS A 1 211 ? 15.043 13.313 -20.249 1.00 94.44 211 LYS A C 1
ATOM 1556 O O . LYS A 1 211 ? 15.072 13.791 -21.380 1.00 94.44 211 LYS A O 1
ATOM 1561 N N . ALA A 1 212 ? 15.856 13.730 -19.280 1.00 93.56 212 ALA A N 1
ATOM 1562 C CA . ALA A 1 212 ? 16.834 14.800 -19.456 1.00 93.56 212 ALA A CA 1
ATOM 1563 C C . ALA A 1 212 ? 17.858 14.472 -20.556 1.00 93.56 212 ALA A C 1
ATOM 1565 O O . ALA A 1 212 ? 18.185 15.340 -21.364 1.00 93.56 212 ALA A O 1
ATOM 1566 N N . ALA A 1 213 ? 18.296 13.213 -20.645 1.00 90.75 213 ALA A N 1
ATOM 1567 C CA . ALA A 1 213 ? 19.196 12.747 -21.699 1.00 90.75 213 ALA A CA 1
ATOM 1568 C C . ALA A 1 213 ? 18.530 12.647 -23.089 1.00 90.75 213 ALA A C 1
ATOM 1570 O O . ALA A 1 213 ? 19.226 12.663 -24.102 1.00 90.75 213 ALA A O 1
ATOM 1571 N N . ASN A 1 214 ? 17.196 12.574 -23.157 1.00 90.06 214 ASN A N 1
ATOM 1572 C CA . ASN A 1 214 ? 16.436 12.268 -24.376 1.00 90.06 214 ASN A CA 1
ATOM 1573 C C . ASN A 1 214 ? 15.401 13.351 -24.733 1.00 90.06 214 ASN A C 1
ATOM 1575 O O . ASN A 1 214 ? 14.284 13.065 -25.170 1.00 90.06 214 ASN A O 1
ATOM 1579 N N . GLY A 1 215 ? 15.760 14.624 -24.539 1.00 89.44 215 GLY A N 1
ATOM 1580 C CA . GLY A 1 215 ? 14.933 15.755 -24.979 1.00 89.44 215 GLY A CA 1
ATOM 1581 C C . GLY A 1 215 ? 13.578 15.853 -24.268 1.00 89.44 215 GLY A C 1
ATOM 1582 O O . GLY A 1 215 ? 12.602 16.299 -24.865 1.00 89.44 215 GLY A O 1
ATOM 1583 N N . GLY A 1 216 ? 13.510 15.413 -23.011 1.00 91.00 216 GLY A N 1
ATOM 1584 C CA . GLY A 1 216 ? 12.322 15.472 -22.158 1.00 91.00 216 GLY A CA 1
ATOM 1585 C C . GLY A 1 216 ? 11.412 14.244 -22.221 1.00 91.00 216 GLY A C 1
ATOM 1586 O O . GLY A 1 216 ? 10.394 14.231 -21.535 1.00 91.00 216 GLY A O 1
ATOM 1587 N N . ASN A 1 217 ? 11.759 13.212 -22.995 1.00 91.94 217 ASN A N 1
ATOM 1588 C CA . ASN A 1 217 ? 10.909 12.039 -23.207 1.00 91.94 217 ASN A CA 1
ATOM 1589 C C . ASN A 1 217 ? 11.625 10.740 -22.836 1.00 91.94 217 ASN A C 1
ATOM 1591 O O . ASN A 1 217 ? 12.842 10.644 -22.950 1.00 91.94 217 ASN A O 1
ATOM 1595 N N . VAL A 1 218 ? 10.864 9.720 -22.435 1.00 92.81 218 VAL A N 1
ATOM 1596 C CA . VAL A 1 218 ? 11.388 8.353 -22.325 1.00 92.81 218 VAL A CA 1
ATOM 1597 C C . VAL A 1 218 ? 11.416 7.737 -23.734 1.00 92.81 218 VAL A C 1
ATOM 1599 O O . VAL A 1 218 ? 10.368 7.699 -24.388 1.00 92.81 218 VAL A O 1
ATOM 1602 N N . PRO A 1 219 ? 12.578 7.277 -24.235 1.00 92.00 219 PRO A N 1
ATOM 1603 C CA . PRO A 1 219 ? 12.681 6.623 -25.537 1.00 92.00 219 PRO A CA 1
ATOM 1604 C C . PRO A 1 219 ? 11.802 5.374 -25.659 1.00 92.00 219 PRO A C 1
ATOM 1606 O O . PRO A 1 219 ? 11.668 4.603 -24.713 1.00 92.00 219 PRO A O 1
ATOM 1609 N N . ALA A 1 220 ? 11.255 5.126 -26.853 1.00 90.75 220 ALA A N 1
ATOM 1610 C CA . ALA A 1 220 ? 10.372 3.983 -27.106 1.00 90.75 220 ALA A CA 1
ATOM 1611 C C . ALA A 1 220 ? 11.072 2.613 -26.992 1.00 90.75 220 ALA A C 1
ATOM 1613 O O . ALA A 1 220 ? 10.402 1.601 -26.811 1.00 90.75 220 ALA A O 1
ATOM 1614 N N . ASN A 1 221 ? 12.406 2.564 -27.100 1.00 90.81 221 ASN A N 1
ATOM 1615 C CA . ASN A 1 221 ? 13.176 1.335 -26.899 1.00 90.81 221 ASN A CA 1
ATOM 1616 C C . ASN A 1 221 ? 13.283 0.930 -25.422 1.00 90.81 221 ASN A C 1
ATOM 1618 O O . ASN A 1 221 ? 13.449 -0.259 -25.159 1.00 90.81 221 ASN A O 1
ATOM 1622 N N . LEU A 1 222 ? 13.129 1.870 -24.478 1.00 92.69 222 LEU A N 1
ATOM 1623 C CA . LEU A 1 222 ? 13.073 1.586 -23.041 1.00 92.69 222 LEU A CA 1
ATOM 1624 C C . LEU A 1 222 ? 11.663 1.116 -22.655 1.00 92.69 222 LEU A C 1
ATOM 1626 O O . LEU A 1 222 ? 10.920 1.825 -21.974 1.00 92.69 222 LEU A O 1
ATOM 1630 N N . VAL A 1 223 ? 11.266 -0.053 -23.166 1.00 92.44 223 VAL A N 1
ATOM 1631 C CA . VAL A 1 223 ? 9.862 -0.494 -23.231 1.00 92.44 223 VAL A CA 1
ATOM 1632 C C . VAL A 1 223 ? 9.197 -0.541 -21.858 1.00 92.44 223 VAL A C 1
ATOM 1634 O O . VAL A 1 223 ? 8.119 0.024 -21.700 1.00 92.44 223 VAL A O 1
ATOM 1637 N N . ALA A 1 224 ? 9.828 -1.155 -20.854 1.00 93.81 224 ALA A N 1
ATOM 1638 C CA . ALA A 1 224 ? 9.253 -1.243 -19.510 1.00 93.81 224 ALA A CA 1
ATOM 1639 C C . ALA A 1 224 ? 9.125 0.127 -18.818 1.00 93.81 224 ALA A C 1
ATOM 1641 O O . ALA A 1 224 ? 8.113 0.418 -18.181 1.00 93.81 224 ALA A O 1
ATOM 1642 N N . ILE A 1 225 ? 10.129 0.996 -18.977 1.00 94.81 225 ILE A N 1
ATOM 1643 C CA . ILE A 1 225 ? 10.116 2.347 -18.394 1.00 94.81 225 ILE A CA 1
ATOM 1644 C C . ILE A 1 225 ? 9.030 3.190 -19.066 1.00 94.81 225 ILE A C 1
ATOM 1646 O O . ILE A 1 225 ? 8.269 3.875 -18.384 1.00 94.81 225 ILE A O 1
ATOM 1650 N N . LYS A 1 226 ? 8.928 3.107 -20.399 1.00 94.62 226 LYS A N 1
ATOM 1651 C CA . LYS A 1 226 ? 7.904 3.804 -21.179 1.00 94.62 226 LYS A CA 1
ATOM 1652 C C . LYS A 1 226 ? 6.504 3.309 -20.841 1.00 94.62 226 LYS A C 1
ATOM 1654 O O . LYS A 1 226 ? 5.603 4.128 -20.716 1.00 94.62 226 LYS A O 1
ATOM 1659 N N . PHE A 1 227 ? 6.338 1.999 -20.656 1.00 94.81 227 PHE A N 1
ATOM 1660 C CA . PHE A 1 227 ? 5.070 1.405 -20.249 1.00 94.81 227 PHE A CA 1
ATOM 1661 C C . PHE A 1 227 ? 4.580 2.002 -18.930 1.00 94.81 227 PHE A C 1
ATOM 1663 O O . PHE A 1 227 ? 3.455 2.482 -18.881 1.00 94.81 227 PHE A O 1
ATOM 1670 N N . CYS A 1 228 ? 5.424 2.039 -17.892 1.00 96.06 228 CYS A N 1
ATOM 1671 C CA . CYS A 1 228 ? 5.021 2.633 -16.620 1.00 96.06 228 CYS A CA 1
ATOM 1672 C C . CYS A 1 228 ? 4.769 4.139 -16.720 1.00 96.06 228 CYS A C 1
ATOM 1674 O O . CYS A 1 228 ? 3.815 4.614 -16.126 1.00 96.06 228 CYS A O 1
ATOM 1676 N N . GLU A 1 229 ? 5.575 4.880 -17.481 1.00 95.81 229 GLU A N 1
ATOM 1677 C CA . GLU A 1 229 ? 5.372 6.322 -17.678 1.00 95.81 229 GLU A CA 1
ATOM 1678 C C . GLU A 1 229 ? 4.033 6.646 -18.366 1.00 95.81 229 GLU A C 1
ATOM 1680 O O . GLU A 1 229 ? 3.364 7.611 -17.998 1.00 95.81 229 GLU A O 1
ATOM 1685 N N . ASP A 1 230 ? 3.645 5.841 -19.359 1.00 95.69 230 ASP A N 1
ATOM 1686 C CA . ASP A 1 230 ? 2.410 6.027 -20.128 1.00 95.69 230 ASP A CA 1
ATOM 1687 C C . ASP A 1 230 ? 1.178 5.421 -19.454 1.00 95.69 230 ASP A C 1
ATOM 1689 O O . ASP A 1 230 ? 0.054 5.675 -19.894 1.00 95.69 230 ASP A O 1
ATOM 1693 N N . LEU A 1 231 ? 1.383 4.595 -18.427 1.00 94.25 231 LEU A N 1
ATOM 1694 C CA . LEU A 1 231 ? 0.311 3.887 -17.755 1.00 94.25 231 LEU A CA 1
ATOM 1695 C C . LEU A 1 231 ? -0.691 4.892 -17.173 1.00 94.25 231 LEU A C 1
ATOM 1697 O O . LEU A 1 231 ? -0.339 5.826 -16.448 1.00 94.25 231 LEU A O 1
ATOM 1701 N N . SER A 1 232 ? -1.964 4.671 -17.476 1.00 93.62 232 SER A N 1
ATOM 1702 C CA . SER A 1 232 ? -3.091 5.359 -16.875 1.00 93.62 232 SER A CA 1
ATOM 1703 C C . SER A 1 232 ? -4.050 4.321 -16.324 1.00 93.62 232 SER A C 1
ATOM 1705 O O . SER A 1 232 ? -4.656 3.569 -17.073 1.00 93.62 232 SER A O 1
ATOM 1707 N N . VAL A 1 233 ? -4.172 4.263 -15.003 1.00 88.88 233 VAL A N 1
ATOM 1708 C CA . VAL A 1 233 ? -5.020 3.290 -14.308 1.00 88.88 233 VAL A CA 1
ATOM 1709 C C . VAL A 1 233 ? -5.959 4.054 -13.397 1.00 88.88 233 VAL A C 1
ATOM 1711 O O . VAL A 1 233 ? -5.503 4.903 -12.632 1.00 88.88 233 VAL A O 1
ATOM 1714 N N . ASN A 1 234 ? -7.264 3.782 -13.491 1.00 84.62 234 ASN A N 1
ATOM 1715 C CA . ASN A 1 234 ? -8.298 4.456 -12.695 1.00 84.62 234 ASN A CA 1
ATOM 1716 C C . ASN A 1 234 ? -8.178 5.996 -12.773 1.00 84.62 234 ASN A C 1
ATOM 1718 O O . ASN A 1 234 ? -8.212 6.706 -11.770 1.00 84.62 234 ASN A O 1
ATOM 1722 N N . SER A 1 235 ? -7.932 6.506 -13.990 1.00 89.00 235 SER A N 1
ATOM 1723 C CA . SER A 1 235 ? -7.681 7.927 -14.295 1.00 89.00 235 SER A CA 1
ATOM 1724 C C . SER A 1 235 ? -6.457 8.551 -13.606 1.00 89.00 235 SER A C 1
ATOM 1726 O O . SER A 1 235 ? -6.301 9.774 -13.610 1.00 89.00 235 SER A O 1
ATOM 1728 N N . LYS A 1 236 ? -5.553 7.738 -13.048 1.00 93.06 236 LYS A N 1
ATOM 1729 C CA . LYS A 1 236 ? -4.289 8.185 -12.453 1.00 93.06 236 LYS A CA 1
ATOM 1730 C C . LYS A 1 236 ? -3.126 7.962 -13.401 1.00 93.06 236 LYS A C 1
ATOM 1732 O O . LYS A 1 236 ? -2.970 6.876 -13.950 1.00 93.06 236 LYS A O 1
ATOM 1737 N N . THR A 1 237 ? -2.298 8.990 -13.545 1.00 94.62 237 THR A N 1
ATOM 1738 C CA . THR A 1 237 ? -1.046 8.996 -14.316 1.00 94.62 237 THR A CA 1
ATOM 1739 C C . THR A 1 237 ? 0.142 9.262 -13.389 1.00 94.62 237 THR A C 1
ATOM 1741 O O . THR A 1 237 ? -0.040 9.509 -12.196 1.00 94.62 237 THR A O 1
ATOM 1744 N N . GLY A 1 238 ? 1.363 9.276 -13.929 1.00 94.69 238 GLY A N 1
ATOM 1745 C CA . GLY A 1 238 ? 2.580 9.496 -13.134 1.00 94.69 238 GLY A CA 1
ATOM 1746 C C . GLY A 1 238 ? 3.075 8.228 -12.442 1.00 94.69 238 GLY A C 1
ATOM 1747 O O . GLY A 1 238 ? 3.788 8.297 -11.441 1.00 94.69 238 GLY A O 1
ATOM 1748 N N . TRP A 1 239 ? 2.664 7.077 -12.968 1.00 96.44 239 TRP A N 1
ATOM 1749 C CA . TRP A 1 239 ? 3.259 5.794 -12.646 1.00 96.44 239 TRP A CA 1
ATOM 1750 C C . TRP A 1 239 ? 4.694 5.753 -13.171 1.00 96.44 239 TRP A C 1
ATOM 1752 O O . TRP A 1 239 ? 5.049 6.409 -14.149 1.00 96.44 239 TRP A O 1
ATOM 1762 N N . TYR A 1 240 ? 5.547 5.005 -12.489 1.00 97.06 240 TYR A N 1
ATOM 1763 C CA . TYR A 1 240 ? 6.938 4.845 -12.874 1.00 97.06 240 TYR A CA 1
ATOM 1764 C C . TYR A 1 240 ? 7.440 3.464 -12.468 1.00 97.06 240 TYR A C 1
ATOM 1766 O O . TYR A 1 240 ? 6.865 2.786 -11.613 1.00 97.06 240 TYR A O 1
ATOM 1774 N N . LEU A 1 241 ? 8.515 3.032 -13.121 1.00 96.88 241 LEU A N 1
ATOM 1775 C CA . LEU A 1 241 ? 9.169 1.776 -12.792 1.00 96.88 241 LEU A CA 1
ATOM 1776 C C . LEU A 1 241 ? 9.988 1.971 -11.494 1.00 96.88 241 LEU A C 1
ATOM 1778 O O . LEU A 1 241 ? 10.843 2.866 -11.457 1.00 96.88 241 LEU A O 1
ATOM 1782 N N . PRO A 1 242 ? 9.742 1.181 -10.433 1.00 97.25 242 PRO A N 1
ATOM 1783 C CA . PRO A 1 242 ? 10.365 1.361 -9.120 1.00 97.25 242 PRO A CA 1
ATOM 1784 C C . PRO A 1 242 ? 11.887 1.235 -9.183 1.00 97.25 242 PRO A C 1
ATOM 1786 O O . PRO A 1 242 ? 12.412 0.425 -9.944 1.00 97.25 242 PRO A O 1
ATOM 1789 N N . ALA A 1 243 ? 12.606 1.999 -8.364 1.00 97.25 243 ALA A N 1
ATOM 1790 C CA . ALA A 1 243 ? 14.019 1.736 -8.107 1.00 97.25 243 ALA A CA 1
ATOM 1791 C C . ALA A 1 243 ? 14.189 0.466 -7.254 1.00 97.25 243 ALA A C 1
ATOM 1793 O O . ALA A 1 243 ? 13.237 -0.024 -6.638 1.00 97.25 243 ALA A O 1
ATOM 1794 N N . LYS A 1 244 ? 15.405 -0.087 -7.198 1.00 95.06 244 LYS A N 1
ATOM 1795 C CA . LYS A 1 244 ? 15.644 -1.364 -6.507 1.00 95.06 244 LYS A CA 1
ATOM 1796 C C . LYS A 1 244 ? 15.237 -1.353 -5.020 1.00 95.06 244 LYS A C 1
ATOM 1798 O O . LYS A 1 244 ? 14.631 -2.313 -4.554 1.00 95.06 244 LYS A O 1
ATOM 1803 N N . ASN A 1 245 ? 15.455 -0.255 -4.289 1.00 93.62 245 ASN A N 1
ATOM 1804 C CA . ASN A 1 245 ? 15.067 -0.170 -2.875 1.00 93.62 245 ASN A CA 1
ATOM 1805 C C . ASN A 1 245 ? 13.561 0.107 -2.699 1.00 93.62 245 ASN A C 1
ATOM 1807 O O . ASN A 1 245 ? 12.985 -0.227 -1.659 1.00 93.62 245 ASN A O 1
ATOM 1811 N N . GLU A 1 246 ? 12.886 0.654 -3.716 1.00 94.50 246 GLU A N 1
ATOM 1812 C CA . GLU A 1 246 ? 11.423 0.766 -3.720 1.00 94.50 246 GLU A CA 1
ATOM 1813 C C . GLU A 1 246 ? 10.767 -0.606 -3.908 1.00 94.50 246 GLU A C 1
ATOM 1815 O O . GLU A 1 246 ? 9.829 -0.913 -3.175 1.00 94.50 246 GLU A O 1
ATOM 1820 N N . LEU A 1 247 ? 11.299 -1.467 -4.791 1.00 92.31 247 LEU A N 1
ATOM 1821 C CA . LEU A 1 247 ? 10.873 -2.874 -4.876 1.00 92.31 247 LEU A CA 1
ATOM 1822 C C . LEU A 1 247 ? 11.061 -3.592 -3.538 1.00 92.31 247 LEU A C 1
ATOM 1824 O O . LEU A 1 247 ? 10.149 -4.272 -3.067 1.00 92.31 247 LEU A O 1
ATOM 1828 N N . ASN A 1 248 ? 12.195 -3.356 -2.872 1.00 88.56 248 ASN A N 1
ATOM 1829 C CA . ASN A 1 248 ? 12.446 -3.964 -1.570 1.00 88.56 248 ASN A CA 1
ATOM 1830 C C . ASN A 1 248 ? 11.443 -3.474 -0.515 1.00 88.56 248 ASN A C 1
ATOM 1832 O O . ASN A 1 248 ? 11.022 -4.221 0.367 1.00 88.56 248 ASN A O 1
ATOM 1836 N N . THR A 1 249 ? 10.993 -2.223 -0.626 1.00 88.75 249 THR A N 1
ATOM 1837 C CA . THR A 1 249 ? 9.934 -1.692 0.238 1.00 88.75 249 THR A CA 1
ATOM 1838 C C . THR A 1 249 ? 8.592 -2.375 -0.024 1.00 88.75 249 THR A C 1
ATOM 1840 O O . THR A 1 249 ? 7.893 -2.702 0.936 1.00 88.75 249 THR A O 1
ATOM 1843 N N . VAL A 1 250 ? 8.242 -2.641 -1.289 1.00 88.38 250 VAL A N 1
ATOM 1844 C CA . VAL A 1 250 ? 7.036 -3.412 -1.640 1.00 88.38 250 VAL A CA 1
ATOM 1845 C C . VAL A 1 250 ? 7.087 -4.793 -0.995 1.00 88.38 250 VAL A C 1
ATOM 1847 O O . VAL A 1 250 ? 6.131 -5.178 -0.324 1.00 88.38 250 VAL A O 1
ATOM 1850 N N . LEU A 1 251 ? 8.205 -5.507 -1.139 1.00 84.56 251 LEU A N 1
ATOM 1851 C CA . LEU A 1 251 ? 8.400 -6.835 -0.563 1.00 84.56 251 LEU A CA 1
ATOM 1852 C C . LEU A 1 251 ? 8.215 -6.830 0.966 1.00 84.56 251 LEU A C 1
ATOM 1854 O O . LEU A 1 251 ? 7.426 -7.612 1.498 1.00 84.56 251 LEU A O 1
ATOM 1858 N N . ARG A 1 252 ? 8.893 -5.906 1.666 1.00 80.00 252 ARG A N 1
ATOM 1859 C CA . ARG A 1 252 ? 8.855 -5.798 3.137 1.00 80.00 252 ARG A CA 1
ATOM 1860 C C . ARG A 1 252 ? 7.470 -5.450 3.673 1.00 80.00 252 ARG A C 1
ATOM 1862 O O . ARG A 1 252 ? 7.059 -5.992 4.693 1.00 80.00 252 ARG A O 1
ATOM 1869 N N . ASN A 1 253 ? 6.760 -4.546 3.004 1.00 79.25 253 ASN A N 1
ATOM 1870 C CA . ASN A 1 253 ? 5.492 -4.027 3.509 1.00 79.25 253 ASN A CA 1
ATOM 1871 C C . ASN A 1 253 ? 4.273 -4.817 3.025 1.00 79.25 253 ASN A C 1
ATOM 1873 O O . ASN A 1 253 ? 3.187 -4.634 3.568 1.00 79.25 253 ASN A O 1
ATOM 1877 N N . SER A 1 254 ? 4.437 -5.695 2.033 1.00 70.88 254 SER A N 1
ATOM 1878 C CA . SER A 1 254 ? 3.334 -6.499 1.503 1.00 70.88 254 SER A CA 1
ATOM 1879 C C . SER A 1 254 ? 3.200 -7.867 2.181 1.00 70.88 254 SER A C 1
ATOM 1881 O O . SER A 1 254 ? 2.456 -8.699 1.684 1.00 70.88 254 SER A O 1
ATOM 1883 N N . ASN A 1 255 ? 3.862 -8.105 3.323 1.00 66.88 255 ASN A N 1
ATOM 1884 C CA . ASN A 1 255 ? 3.837 -9.375 4.074 1.00 66.88 255 ASN A CA 1
ATOM 1885 C C . ASN A 1 255 ? 4.255 -10.620 3.256 1.00 66.88 255 ASN A C 1
ATOM 1887 O O . ASN A 1 255 ? 3.814 -11.729 3.556 1.00 66.88 255 ASN A O 1
ATOM 1891 N N . TYR A 1 256 ? 5.126 -10.461 2.252 1.00 65.00 256 TYR A N 1
ATOM 1892 C CA . TYR A 1 256 ? 5.715 -11.591 1.509 1.00 65.00 256 TYR A CA 1
ATOM 1893 C C . TYR A 1 256 ? 6.816 -12.328 2.292 1.00 65.00 256 TYR A C 1
ATOM 1895 O O . TYR A 1 256 ? 7.247 -13.403 1.884 1.00 65.00 256 TYR A O 1
ATOM 1903 N N . CYS A 1 257 ? 7.300 -11.756 3.400 1.00 63.12 257 CYS A N 1
ATOM 1904 C CA . CYS A 1 257 ? 8.415 -12.293 4.181 1.00 63.12 257 CYS A CA 1
ATOM 1905 C C . CYS A 1 257 ? 8.023 -12.345 5.662 1.00 63.12 257 CYS A C 1
ATOM 1907 O O . CYS A 1 257 ? 7.585 -11.336 6.218 1.00 63.12 257 CYS A O 1
ATOM 1909 N N . THR A 1 258 ? 8.165 -13.511 6.300 1.00 54.28 258 THR A N 1
ATOM 1910 C CA . THR A 1 258 ? 7.674 -13.741 7.669 1.00 54.28 258 THR A CA 1
ATOM 1911 C C . THR A 1 258 ? 8.715 -13.585 8.777 1.00 54.28 258 THR A C 1
ATOM 1913 O O . THR A 1 258 ? 8.329 -13.607 9.944 1.00 54.28 258 THR A O 1
ATOM 1916 N N . GLU A 1 259 ? 10.001 -13.362 8.476 1.00 49.47 259 GLU A N 1
ATOM 1917 C CA . GLU A 1 259 ? 11.044 -13.200 9.502 1.00 49.47 259 GLU A CA 1
ATOM 1918 C C . GLU A 1 259 ? 12.091 -12.113 9.164 1.00 49.47 259 GLU A C 1
ATOM 1920 O O . GLU A 1 259 ? 12.441 -11.888 8.011 1.00 49.47 259 GLU A O 1
ATOM 1925 N N . ASP A 1 260 ? 12.548 -11.440 10.227 1.00 45.41 260 ASP A N 1
ATOM 1926 C CA . ASP A 1 260 ? 13.552 -10.366 10.348 1.00 45.41 260 ASP A CA 1
ATOM 1927 C C . ASP A 1 260 ? 13.382 -9.085 9.499 1.00 45.41 260 ASP A C 1
ATOM 1929 O O . ASP A 1 260 ? 13.826 -8.930 8.367 1.00 45.41 260 ASP A O 1
ATOM 1933 N N . SER A 1 261 ? 12.773 -8.083 10.133 1.00 45.25 261 SER A N 1
ATOM 1934 C CA . SER A 1 261 ? 12.590 -6.730 9.604 1.00 45.25 261 SER A CA 1
ATOM 1935 C C . SER A 1 261 ? 13.771 -5.767 9.845 1.00 45.25 261 SER A C 1
ATOM 1937 O O . SER A 1 261 ? 13.605 -4.573 9.578 1.00 45.25 261 SER A O 1
ATOM 1939 N N . GLN A 1 262 ? 14.942 -6.208 10.334 1.00 40.78 262 GLN A N 1
ATOM 1940 C CA . GLN A 1 262 ? 16.066 -5.306 10.643 1.00 40.78 262 GLN A CA 1
ATOM 1941 C C . GLN A 1 262 ? 17.375 -5.636 9.900 1.00 40.78 262 GLN A C 1
ATOM 1943 O O . GLN A 1 262 ? 18.199 -6.406 10.373 1.00 40.78 262 GLN A O 1
ATOM 1948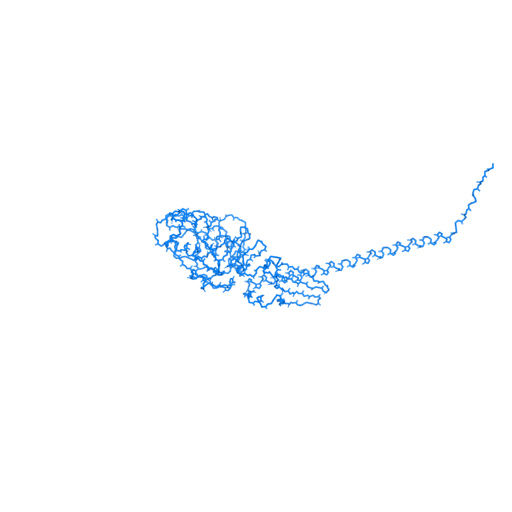 N N . GLY A 1 263 ? 17.640 -4.944 8.783 1.00 44.25 263 GLY A N 1
ATOM 1949 C CA . GLY A 1 263 ? 18.979 -4.879 8.174 1.00 44.25 263 GLY A CA 1
ATOM 1950 C C . GLY A 1 263 ? 18.985 -4.410 6.709 1.00 44.25 263 GLY A C 1
ATOM 1951 O O . GLY A 1 263 ? 17.976 -4.573 6.023 1.00 44.25 263 GLY A O 1
ATOM 1952 N N . PRO A 1 264 ? 20.086 -3.809 6.208 1.00 47.19 264 PRO A N 1
ATOM 1953 C CA . PRO A 1 264 ? 20.286 -3.604 4.778 1.00 47.19 264 PRO A CA 1
ATOM 1954 C C . PRO A 1 264 ? 20.808 -4.902 4.130 1.00 47.19 264 PRO A C 1
ATOM 1956 O O . PRO A 1 264 ? 21.868 -5.372 4.518 1.00 47.19 264 PRO A O 1
ATOM 1959 N N . GLU A 1 265 ? 20.042 -5.432 3.167 1.00 54.72 265 GLU A N 1
ATOM 1960 C CA . GLU A 1 265 ? 20.387 -6.350 2.052 1.00 54.72 265 GLU A CA 1
ATOM 1961 C C . GLU A 1 265 ? 21.367 -7.543 2.282 1.00 54.72 265 GLU A C 1
ATOM 1963 O O . GLU A 1 265 ? 22.519 -7.323 2.663 1.00 54.72 265 GLU A O 1
ATOM 1968 N N . PRO A 1 266 ? 21.033 -8.791 1.860 1.00 51.62 266 PRO A N 1
ATOM 1969 C CA . PRO A 1 266 ? 19.721 -9.354 1.521 1.00 51.62 266 PRO A CA 1
ATOM 1970 C C . PRO A 1 266 ? 19.112 -10.138 2.698 1.00 51.62 266 PRO A C 1
ATOM 1972 O O . PRO A 1 266 ? 19.781 -10.934 3.359 1.00 51.62 266 PRO A O 1
ATOM 1975 N N . LEU A 1 267 ? 17.818 -9.913 2.936 1.00 56.62 267 LEU A N 1
ATOM 1976 C CA . LEU A 1 267 ? 16.999 -10.647 3.903 1.00 56.62 267 L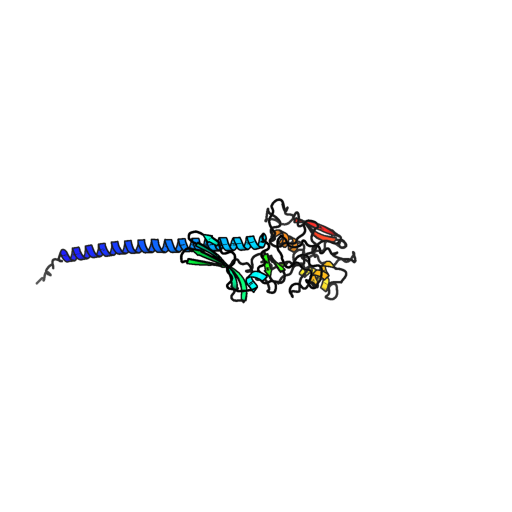EU A CA 1
ATOM 1977 C C . LEU A 1 267 ? 16.343 -11.841 3.199 1.00 56.62 267 LEU A C 1
ATOM 1979 O O . LEU A 1 267 ? 15.831 -11.699 2.092 1.00 56.62 267 LEU A O 1
ATOM 1983 N N . TYR A 1 268 ? 16.383 -13.009 3.836 1.00 54.62 268 TYR A N 1
ATOM 1984 C CA . TYR A 1 268 ? 15.792 -14.246 3.330 1.00 54.62 268 TYR A CA 1
ATOM 1985 C C . TYR A 1 268 ? 14.285 -14.261 3.606 1.00 54.62 268 TYR A C 1
ATOM 1987 O O . TYR A 1 268 ? 13.872 -14.220 4.764 1.00 54.62 268 TYR A O 1
ATOM 1995 N N . CYS A 1 269 ? 13.467 -14.348 2.558 1.00 58.09 269 CYS A N 1
ATOM 1996 C CA . CYS A 1 269 ? 12.021 -14.526 2.697 1.00 58.09 269 CYS A CA 1
ATOM 1997 C C . CYS A 1 269 ? 11.675 -16.016 2.747 1.00 58.09 269 CYS A C 1
ATOM 1999 O O . CYS A 1 269 ? 11.870 -16.736 1.769 1.00 58.09 269 CYS A O 1
ATOM 2001 N N . ASP A 1 270 ? 11.166 -16.480 3.890 1.00 54.69 270 ASP A N 1
ATOM 2002 C CA . ASP A 1 270 ? 10.589 -17.817 4.001 1.00 54.69 270 ASP A CA 1
ATOM 2003 C C . ASP A 1 270 ? 9.094 -17.782 3.645 1.00 54.69 270 ASP A C 1
ATOM 2005 O O . ASP A 1 270 ? 8.272 -17.275 4.402 1.00 54.69 270 ASP A O 1
ATOM 2009 N N . HIS A 1 271 ? 8.739 -18.343 2.488 1.00 55.69 271 HIS A N 1
ATOM 2010 C CA . HIS A 1 271 ? 7.351 -18.526 2.044 1.00 55.69 271 HIS A CA 1
ATOM 2011 C C . HIS A 1 271 ? 6.657 -19.734 2.715 1.00 55.69 271 HIS A C 1
ATOM 2013 O O . HIS A 1 271 ? 5.550 -20.107 2.320 1.00 55.69 271 HIS A O 1
ATOM 2019 N N . SER A 1 272 ? 7.286 -20.397 3.700 1.00 48.78 272 SER A N 1
ATOM 2020 C CA . SER A 1 272 ? 6.756 -21.618 4.333 1.00 48.78 272 SER A CA 1
ATOM 2021 C C . SER A 1 272 ? 5.449 -21.419 5.106 1.00 48.78 272 SER A C 1
ATOM 2023 O O . SER A 1 272 ? 4.777 -22.403 5.433 1.00 48.78 272 SER A O 1
ATOM 2025 N N . THR A 1 273 ? 5.042 -20.171 5.357 1.00 50.22 273 THR A N 1
ATOM 2026 C CA . THR A 1 273 ? 3.744 -19.859 5.954 1.00 50.22 273 THR A CA 1
ATOM 2027 C C . THR A 1 273 ? 2.885 -19.050 4.986 1.00 50.22 273 THR A C 1
ATOM 2029 O O . THR A 1 273 ? 3.310 -18.055 4.415 1.00 50.22 273 THR A O 1
ATOM 2032 N N . SER A 1 274 ? 1.660 -19.533 4.774 1.00 47.53 274 SER A N 1
ATOM 2033 C CA . SER A 1 274 ? 0.609 -18.941 3.942 1.00 47.53 274 SER A CA 1
ATOM 2034 C C . SER A 1 274 ? 0.156 -17.589 4.512 1.00 47.53 274 SER A C 1
ATOM 2036 O O . SER A 1 274 ? -0.913 -17.496 5.120 1.00 47.53 274 SER A O 1
ATOM 2038 N N . THR A 1 275 ? 0.957 -16.539 4.356 1.00 54.03 275 THR A N 1
ATOM 2039 C CA . THR A 1 275 ? 0.511 -15.167 4.594 1.00 54.03 275 THR A CA 1
ATOM 2040 C C . THR A 1 275 ? -0.032 -14.598 3.296 1.00 54.03 275 THR A C 1
ATOM 2042 O O . THR A 1 275 ? 0.674 -14.490 2.299 1.00 54.03 275 THR A O 1
ATOM 2045 N N . SER A 1 276 ? -1.314 -14.245 3.300 1.00 60.31 276 SER A N 1
ATOM 2046 C CA . SER A 1 276 ? -1.910 -13.494 2.203 1.00 60.31 276 SER A CA 1
ATOM 2047 C C . SER A 1 276 ? -1.263 -12.108 2.146 1.00 60.31 276 SER A C 1
ATOM 2049 O O . SER A 1 276 ? -1.325 -11.379 3.146 1.00 60.31 276 SER A O 1
ATOM 2051 N N . PRO A 1 277 ? -0.593 -11.749 1.039 1.00 66.69 277 PRO A N 1
ATOM 2052 C CA . PRO A 1 277 ? 0.130 -10.495 0.966 1.00 66.69 277 PRO A CA 1
ATOM 2053 C C . PRO A 1 277 ? -0.836 -9.307 0.990 1.00 66.69 277 PRO A C 1
ATOM 2055 O O . PRO A 1 277 ? -1.936 -9.372 0.446 1.00 66.69 277 PRO A O 1
ATOM 2058 N N . ILE A 1 278 ? -0.410 -8.203 1.610 1.00 68.56 278 ILE A N 1
ATOM 2059 C CA . ILE A 1 278 ? -1.195 -6.955 1.687 1.00 68.56 278 ILE A CA 1
ATOM 2060 C C . ILE A 1 278 ? -1.403 -6.351 0.288 1.00 68.56 278 ILE A C 1
ATOM 2062 O O . ILE A 1 278 ? -2.413 -5.698 0.043 1.00 68.56 278 ILE A O 1
ATOM 2066 N N . ILE A 1 279 ? -0.456 -6.580 -0.627 1.00 75.81 279 ILE A N 1
ATOM 2067 C CA . ILE A 1 279 ? -0.620 -6.311 -2.056 1.00 75.81 279 ILE A CA 1
ATOM 2068 C C . ILE A 1 279 ? -0.440 -7.619 -2.805 1.00 75.81 279 ILE A C 1
ATOM 2070 O O . ILE A 1 279 ? 0.667 -8.159 -2.841 1.00 75.81 279 ILE A O 1
ATOM 2074 N N . GLY A 1 280 ? -1.522 -8.116 -3.398 1.00 74.56 280 GLY A N 1
ATOM 2075 C CA . GLY A 1 280 ? -1.514 -9.346 -4.178 1.00 74.56 280 GLY A CA 1
ATOM 2076 C C . GLY A 1 280 ? -0.933 -9.215 -5.584 1.00 74.56 280 GLY A C 1
ATOM 2077 O O . GLY A 1 280 ? -0.499 -8.147 -6.020 1.00 74.56 280 GLY A O 1
ATOM 2078 N N . GLY A 1 281 ? -0.917 -10.344 -6.290 1.00 80.25 281 GLY A N 1
ATOM 2079 C CA . GLY A 1 281 ? -0.624 -10.397 -7.719 1.00 80.25 281 GLY A CA 1
ATOM 2080 C C . GLY A 1 281 ? 0.861 -10.417 -8.070 1.00 80.25 281 GLY A C 1
ATOM 2081 O O . GLY A 1 281 ? 1.189 -10.496 -9.254 1.00 80.25 281 GLY A O 1
ATOM 2082 N N . PHE A 1 282 ? 1.768 -10.406 -7.084 1.00 83.56 282 PHE A N 1
ATOM 2083 C CA . PHE A 1 282 ? 3.176 -10.658 -7.370 1.00 83.56 282 PHE A CA 1
ATOM 2084 C C . PHE A 1 282 ? 3.412 -12.148 -7.647 1.00 83.56 282 PHE A C 1
ATOM 2086 O O . PHE A 1 282 ? 2.928 -13.026 -6.935 1.00 83.56 282 PHE A O 1
ATOM 2093 N N . SER A 1 283 ? 4.142 -12.438 -8.718 1.00 83.12 283 SER A N 1
ATOM 2094 C CA . SER A 1 283 ? 4.429 -13.787 -9.192 1.00 83.12 283 SER A CA 1
ATOM 2095 C C . SER A 1 283 ? 5.753 -14.294 -8.628 1.00 83.12 283 SER A C 1
ATOM 2097 O O . SER A 1 283 ? 6.788 -13.656 -8.789 1.00 83.12 283 SER A O 1
ATOM 2099 N N . ASN A 1 284 ? 5.751 -15.504 -8.068 1.00 77.75 284 ASN A N 1
ATOM 2100 C CA . ASN A 1 284 ? 6.964 -16.174 -7.574 1.00 77.75 284 ASN A CA 1
ATOM 2101 C C . ASN A 1 284 ? 7.703 -16.965 -8.675 1.00 77.75 284 ASN A C 1
ATOM 2103 O O . ASN A 1 284 ? 8.523 -17.832 -8.387 1.00 77.75 284 ASN A O 1
ATOM 2107 N N . SER A 1 285 ? 7.368 -16.743 -9.953 1.00 82.88 285 SER A N 1
ATOM 2108 C CA . SER A 1 285 ? 7.929 -17.519 -11.074 1.00 82.88 285 SER A CA 1
ATOM 2109 C C . SER A 1 285 ? 9.077 -16.828 -11.818 1.00 82.88 285 SER A C 1
ATOM 2111 O O . SER A 1 285 ? 9.801 -17.488 -12.562 1.00 82.88 285 SER A O 1
ATOM 2113 N N . SER A 1 286 ? 9.268 -15.522 -11.623 1.00 87.62 286 SER A N 1
ATOM 2114 C CA . SER A 1 286 ? 10.370 -14.740 -12.195 1.00 87.62 286 SER A CA 1
ATOM 2115 C C . SER A 1 286 ? 10.601 -13.487 -11.339 1.00 87.62 286 SER A C 1
ATOM 2117 O O . SER A 1 286 ? 9.660 -13.020 -10.697 1.00 87.62 286 SER A O 1
ATOM 2119 N N . PRO A 1 287 ? 11.821 -12.917 -11.326 1.00 91.88 287 PRO A N 1
ATOM 2120 C CA . PRO A 1 287 ? 12.079 -11.659 -10.635 1.00 91.88 287 PRO A CA 1
ATOM 2121 C C . PRO A 1 287 ? 11.282 -10.491 -11.232 1.00 91.88 287 PRO A C 1
ATOM 2123 O O . PRO A 1 287 ? 10.738 -10.580 -12.334 1.00 91.88 287 PRO A O 1
ATOM 2126 N N . TYR A 1 288 ? 11.264 -9.384 -10.495 1.00 94.56 288 TYR A N 1
ATOM 2127 C CA . TYR A 1 288 ? 10.659 -8.110 -10.858 1.00 94.56 288 TYR A CA 1
ATOM 2128 C C . TYR A 1 288 ? 11.714 -7.081 -11.240 1.00 94.56 288 TYR A C 1
ATOM 2130 O O . TYR A 1 288 ? 12.755 -6.948 -10.594 1.00 94.56 288 TYR A O 1
ATOM 2138 N N . MET A 1 289 ? 11.430 -6.339 -12.300 1.00 95.88 289 MET A N 1
ATOM 2139 C CA . MET A 1 289 ? 12.315 -5.344 -12.879 1.00 95.88 289 MET A CA 1
ATOM 2140 C C . MET A 1 289 ? 12.328 -4.035 -12.087 1.00 95.88 289 MET A C 1
ATOM 2142 O O . MET A 1 289 ? 11.270 -3.501 -11.756 1.00 95.88 289 MET A O 1
ATOM 2146 N N . SER A 1 290 ? 13.525 -3.478 -11.867 1.00 96.56 290 SER A N 1
ATOM 2147 C CA . SER A 1 290 ? 13.703 -2.108 -11.373 1.00 96.56 290 SER A CA 1
ATOM 2148 C C . SER A 1 290 ? 14.145 -1.141 -12.476 1.00 96.56 290 SER A C 1
ATOM 2150 O O . SER A 1 290 ? 14.683 -1.539 -13.512 1.00 96.56 290 SER A O 1
ATOM 2152 N N . SER A 1 291 ? 13.968 0.156 -12.232 1.00 96.69 291 SER A N 1
ATOM 2153 C CA . SER A 1 291 ? 14.533 1.230 -13.052 1.00 96.69 291 SER A CA 1
ATOM 2154 C C . SER A 1 291 ? 16.017 1.488 -12.798 1.00 96.69 291 SER A C 1
ATOM 2156 O O . SER A 1 291 ? 16.611 2.257 -13.550 1.00 96.69 291 SER A O 1
ATOM 2158 N N . THR A 1 292 ? 16.619 0.852 -11.786 1.00 96.88 292 THR A N 1
ATOM 2159 C CA . THR A 1 292 ? 18.028 1.040 -11.434 1.00 96.88 292 THR A CA 1
ATOM 2160 C C . THR A 1 292 ? 18.928 0.268 -12.405 1.00 96.88 292 THR A C 1
ATOM 2162 O O . THR A 1 292 ? 18.998 -0.963 -12.394 1.00 96.88 292 THR A O 1
ATOM 2165 N N . GLU A 1 293 ? 19.640 1.003 -13.248 1.00 95.12 293 GLU A N 1
ATOM 2166 C CA . GLU A 1 293 ? 20.670 0.512 -14.158 1.00 95.12 293 GLU A CA 1
ATOM 2167 C C . GLU A 1 293 ? 21.904 0.030 -13.376 1.00 95.12 293 GLU A C 1
ATOM 2169 O O . GLU A 1 293 ? 22.336 0.674 -12.419 1.00 95.12 293 GLU A O 1
ATOM 2174 N N . ASN A 1 294 ? 22.476 -1.110 -13.778 1.00 94.50 294 ASN A N 1
ATOM 2175 C CA . ASN A 1 294 ? 23.740 -1.603 -13.224 1.00 94.50 294 ASN A CA 1
ATOM 2176 C C . ASN A 1 294 ? 24.915 -1.287 -14.159 1.00 94.50 294 ASN A C 1
ATOM 2178 O O . ASN A 1 294 ? 25.947 -0.789 -13.714 1.00 94.50 294 ASN A O 1
ATOM 2182 N N . ASP A 1 295 ? 24.749 -1.550 -15.456 1.00 92.31 295 ASP A N 1
ATOM 2183 C CA . ASP A 1 295 ? 25.722 -1.216 -16.494 1.00 92.31 295 ASP A CA 1
ATOM 2184 C C . ASP A 1 295 ? 25.040 -1.076 -17.871 1.00 92.31 295 ASP A C 1
ATOM 2186 O O . ASP A 1 295 ? 23.823 -0.904 -17.980 1.00 92.31 295 ASP A O 1
ATOM 2190 N N . VAL A 1 296 ? 25.833 -1.106 -18.946 1.00 90.12 296 VAL A N 1
ATOM 2191 C CA . VAL A 1 296 ? 25.335 -0.968 -20.319 1.00 90.12 296 VAL A CA 1
ATOM 2192 C C . VAL A 1 296 ? 24.370 -2.087 -20.718 1.00 90.12 296 VAL A C 1
ATOM 2194 O O . VAL A 1 296 ? 23.404 -1.794 -21.422 1.00 90.12 296 VAL A O 1
ATOM 2197 N N . ASP A 1 297 ? 24.558 -3.302 -20.200 1.00 91.75 297 ASP A N 1
ATOM 2198 C CA . ASP A 1 297 ? 23.835 -4.507 -20.612 1.00 91.75 297 ASP A CA 1
ATOM 2199 C C . ASP A 1 297 ? 22.837 -4.994 -19.553 1.00 91.75 297 ASP A C 1
ATOM 2201 O O . ASP A 1 297 ? 21.965 -5.812 -19.859 1.00 91.75 297 ASP A O 1
ATOM 2205 N N . THR A 1 298 ? 22.942 -4.515 -18.310 1.00 94.00 298 THR A N 1
ATOM 2206 C CA . THR A 1 298 ? 22.209 -5.062 -17.165 1.00 94.00 298 THR A CA 1
ATOM 2207 C C . THR A 1 298 ? 21.516 -4.014 -16.292 1.00 94.00 298 THR A C 1
ATOM 2209 O O . THR A 1 298 ? 21.916 -2.851 -16.201 1.00 94.00 298 THR A O 1
ATOM 2212 N N . PHE A 1 299 ? 20.453 -4.451 -15.619 1.00 95.00 299 PHE A N 1
ATOM 2213 C CA . PHE A 1 299 ? 19.672 -3.685 -14.645 1.00 95.00 299 PHE A CA 1
ATOM 2214 C C . PHE A 1 299 ? 19.452 -4.510 -13.370 1.00 95.00 299 PHE A C 1
ATOM 2216 O O . PHE A 1 299 ? 19.613 -5.731 -13.381 1.00 95.00 299 PHE A O 1
ATOM 2223 N N . TRP A 1 300 ? 19.074 -3.857 -12.270 1.00 96.88 300 TRP A N 1
ATOM 2224 C CA . TRP A 1 300 ? 18.747 -4.532 -11.013 1.00 96.88 300 TRP A CA 1
ATOM 2225 C C . TRP A 1 300 ? 17.326 -5.095 -11.020 1.00 96.88 300 TRP A C 1
ATOM 2227 O O . TRP A 1 300 ? 16.374 -4.439 -11.438 1.00 96.88 300 TRP A O 1
ATOM 2237 N N . SER A 1 301 ? 17.168 -6.299 -10.500 1.00 95.44 301 SER A N 1
ATOM 2238 C CA . SER A 1 301 ? 15.892 -6.999 -10.374 1.00 95.44 301 SER A CA 1
ATOM 2239 C C . SER A 1 301 ? 15.775 -7.633 -8.992 1.00 95.44 301 SER A C 1
ATOM 2241 O O . SER A 1 301 ? 16.799 -7.884 -8.355 1.00 95.44 301 SER A O 1
ATOM 2243 N N . GLN A 1 302 ? 14.551 -7.885 -8.530 1.00 92.81 302 GLN A N 1
ATOM 2244 C CA . GLN A 1 302 ? 14.295 -8.503 -7.230 1.00 92.81 302 GLN A CA 1
ATOM 2245 C C . GLN A 1 302 ? 13.414 -9.744 -7.358 1.00 92.81 302 GLN A C 1
ATOM 2247 O O . GLN A 1 302 ? 12.342 -9.692 -7.952 1.00 92.81 302 GLN A O 1
ATOM 2252 N N . ASP A 1 303 ? 13.859 -10.855 -6.779 1.00 88.38 303 ASP A N 1
ATOM 2253 C CA . ASP A 1 303 ? 13.071 -12.077 -6.643 1.00 88.38 303 ASP A CA 1
ATOM 2254 C C . ASP A 1 303 ? 12.168 -11.980 -5.407 1.00 88.38 303 ASP A C 1
ATOM 2256 O O . ASP A 1 303 ? 12.650 -11.867 -4.280 1.00 88.38 303 ASP A O 1
ATOM 2260 N N . PHE A 1 304 ? 10.852 -12.032 -5.613 1.00 83.44 304 PHE A N 1
ATOM 2261 C CA . PHE A 1 304 ? 9.865 -11.963 -4.531 1.00 83.44 304 PHE A CA 1
ATOM 2262 C C . PHE A 1 304 ? 9.704 -13.292 -3.778 1.00 83.44 304 PHE A C 1
ATOM 2264 O O . PHE A 1 304 ? 9.124 -13.318 -2.695 1.00 83.44 304 PHE A O 1
ATOM 2271 N N . THR A 1 305 ? 10.278 -14.385 -4.290 1.00 78.88 305 THR A N 1
ATOM 2272 C CA . THR A 1 305 ? 10.260 -15.698 -3.630 1.00 78.88 305 THR A CA 1
ATOM 2273 C C . THR A 1 305 ? 11.121 -15.701 -2.371 1.00 78.88 305 THR A C 1
ATOM 2275 O O . THR A 1 305 ? 10.726 -16.264 -1.354 1.00 78.88 305 THR A O 1
ATOM 2278 N N . ASN A 1 306 ? 12.307 -15.090 -2.447 1.00 77.19 306 ASN A N 1
ATOM 2279 C CA . ASN A 1 306 ? 13.336 -15.147 -1.401 1.00 77.19 306 ASN A CA 1
ATOM 2280 C C . ASN A 1 306 ? 13.929 -13.773 -1.037 1.00 77.19 306 ASN A C 1
ATOM 2282 O O . ASN A 1 306 ? 14.756 -13.708 -0.133 1.00 77.19 306 ASN A O 1
ATOM 2286 N N . GLY A 1 307 ? 13.528 -12.702 -1.727 1.00 81.19 307 GLY A N 1
ATOM 2287 C CA . GLY A 1 307 ? 13.977 -11.329 -1.502 1.00 81.19 307 GLY A CA 1
ATOM 2288 C C . GLY A 1 307 ? 15.292 -10.936 -2.175 1.00 81.19 307 GLY A C 1
ATOM 2289 O O . GLY A 1 307 ? 15.693 -9.775 -2.077 1.00 81.19 307 GLY A O 1
ATOM 2290 N N . THR A 1 308 ? 15.957 -11.856 -2.878 1.00 86.50 308 THR A N 1
ATOM 2291 C 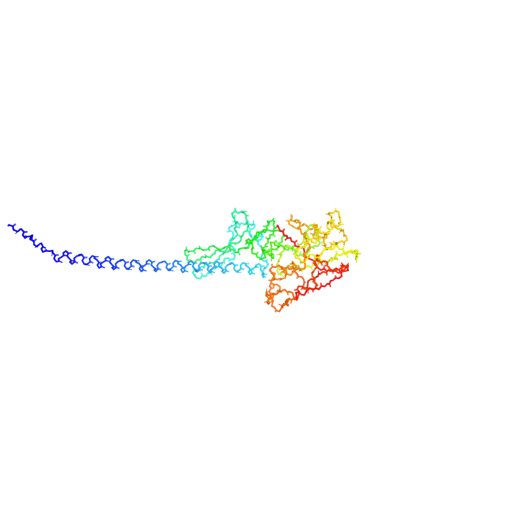CA . THR A 1 308 ? 17.282 -11.630 -3.470 1.00 86.50 308 THR A CA 1
ATOM 2292 C C . THR A 1 308 ? 17.233 -10.573 -4.566 1.00 86.50 308 THR A C 1
ATOM 2294 O O . THR A 1 308 ? 16.436 -10.665 -5.501 1.00 86.50 308 THR A O 1
ATOM 2297 N N . GLN A 1 309 ? 18.147 -9.604 -4.500 1.00 92.19 309 GLN A N 1
ATOM 2298 C CA . GLN A 1 309 ? 18.425 -8.703 -5.613 1.00 92.19 309 GLN A CA 1
ATOM 2299 C C . GLN A 1 309 ? 19.557 -9.247 -6.483 1.00 92.19 309 GLN A C 1
ATOM 2301 O O . GLN A 1 309 ? 20.613 -9.642 -5.987 1.00 92.19 309 GLN A O 1
ATOM 2306 N N . ALA A 1 310 ? 19.348 -9.234 -7.794 1.00 94.31 310 ALA A N 1
ATOM 2307 C CA . ALA A 1 310 ? 20.323 -9.683 -8.779 1.00 94.31 310 ALA A CA 1
ATOM 2308 C C . ALA A 1 310 ? 20.268 -8.809 -10.031 1.00 94.31 310 ALA A C 1
ATOM 2310 O O . ALA A 1 310 ? 19.288 -8.099 -10.275 1.00 94.31 310 ALA A O 1
ATOM 2311 N N . THR A 1 311 ? 21.317 -8.876 -10.844 1.00 95.25 311 THR A N 1
ATOM 2312 C CA . THR A 1 311 ? 21.344 -8.202 -12.138 1.00 95.25 311 THR A CA 1
ATOM 2313 C C . THR A 1 311 ? 20.764 -9.096 -13.229 1.00 95.25 311 THR A C 1
ATOM 2315 O O . THR A 1 311 ? 20.987 -10.306 -13.254 1.00 95.25 311 THR A O 1
ATOM 2318 N N . SER A 1 312 ? 20.013 -8.484 -14.138 1.00 94.44 312 SER A N 1
ATOM 2319 C CA . SER A 1 312 ? 19.384 -9.135 -15.286 1.00 94.44 312 SER A CA 1
ATOM 2320 C C . SER A 1 312 ? 19.737 -8.394 -16.572 1.00 94.44 312 SER A C 1
ATOM 2322 O O . SER A 1 312 ? 19.963 -7.186 -16.553 1.00 94.44 312 SER A O 1
ATOM 2324 N N . THR A 1 313 ? 19.792 -9.104 -17.700 1.00 93.94 313 THR A N 1
ATOM 2325 C CA . THR A 1 313 ? 20.089 -8.502 -19.009 1.00 93.94 313 THR A CA 1
ATOM 2326 C C . THR A 1 313 ? 18.928 -7.638 -19.492 1.00 93.94 313 THR A C 1
ATOM 2328 O O . THR A 1 313 ? 17.784 -8.082 -19.465 1.00 93.94 313 THR A O 1
ATOM 2331 N N . LYS A 1 314 ? 19.210 -6.435 -20.003 1.00 93.44 314 LYS A N 1
ATOM 2332 C CA . LYS A 1 314 ? 18.199 -5.456 -20.439 1.00 93.44 314 LYS A CA 1
ATOM 2333 C C . LYS A 1 314 ? 17.245 -5.950 -21.528 1.00 93.44 314 LYS A C 1
ATOM 2335 O O . LYS A 1 314 ? 16.108 -5.487 -21.570 1.00 93.44 314 LYS A O 1
ATOM 2340 N N . SER A 1 315 ? 17.677 -6.893 -22.365 1.00 92.00 315 SER A N 1
ATOM 2341 C CA . SER A 1 315 ? 16.846 -7.520 -23.402 1.00 92.00 315 SER A CA 1
ATOM 2342 C C . SER A 1 315 ? 15.945 -8.647 -22.896 1.00 92.00 315 SER A C 1
ATOM 2344 O O . SER A 1 315 ? 15.077 -9.105 -23.638 1.00 92.00 315 SER A O 1
ATOM 2346 N N . SER A 1 316 ? 16.136 -9.115 -21.662 1.00 91.88 316 SER A N 1
ATOM 2347 C CA . SER A 1 316 ? 15.304 -10.166 -21.082 1.00 91.88 316 SER A CA 1
ATOM 2348 C C . SER A 1 316 ? 13.926 -9.616 -20.736 1.00 91.88 316 SER A C 1
ATOM 2350 O O . SER A 1 316 ? 13.810 -8.600 -20.052 1.00 91.88 316 SER A O 1
ATOM 2352 N N . ALA A 1 317 ? 12.880 -10.319 -21.173 1.00 92.25 317 ALA A N 1
ATOM 2353 C CA . ALA A 1 317 ? 11.521 -10.040 -20.736 1.00 92.25 317 ALA A CA 1
ATOM 2354 C C . ALA A 1 317 ? 11.344 -10.534 -19.295 1.00 92.25 317 ALA A C 1
ATOM 2356 O O . ALA A 1 317 ? 11.414 -11.735 -19.039 1.00 92.25 317 ALA A O 1
ATOM 2357 N N . ILE A 1 318 ? 11.143 -9.604 -18.365 1.00 92.69 318 ILE A N 1
ATOM 2358 C CA . ILE A 1 318 ? 11.008 -9.869 -16.926 1.00 92.69 318 ILE A CA 1
ATOM 2359 C C . ILE A 1 318 ? 9.744 -9.172 -16.419 1.00 92.69 318 ILE A C 1
ATOM 2361 O O . ILE A 1 318 ? 9.295 -8.194 -17.025 1.00 92.69 318 ILE A O 1
ATOM 2365 N N . PHE A 1 319 ? 9.140 -9.693 -15.346 1.00 93.94 319 PHE A N 1
ATOM 2366 C CA . PHE A 1 319 ? 7.950 -9.084 -14.757 1.00 93.94 319 PHE A CA 1
ATOM 2367 C C . PHE A 1 319 ? 8.210 -7.652 -14.305 1.00 93.94 319 PHE A C 1
ATOM 2369 O O . PHE A 1 319 ? 9.313 -7.298 -13.883 1.00 93.94 319 PHE A O 1
ATOM 2376 N N . LEU A 1 320 ? 7.174 -6.823 -14.371 1.00 93.06 320 LEU A N 1
ATOM 2377 C CA . LEU A 1 320 ? 7.207 -5.470 -13.842 1.00 93.06 320 LEU A CA 1
ATOM 2378 C C . LEU A 1 320 ? 5.914 -5.139 -13.100 1.00 93.06 320 LEU A C 1
ATOM 2380 O O . LEU A 1 320 ? 4.837 -5.634 -13.423 1.00 93.06 320 LEU A O 1
ATOM 2384 N N . ARG A 1 321 ? 6.042 -4.236 -12.134 1.00 92.81 321 ARG A N 1
ATOM 2385 C CA . ARG A 1 321 ? 4.937 -3.566 -11.456 1.00 92.81 321 ARG A CA 1
ATOM 2386 C C . ARG A 1 321 ? 5.281 -2.090 -11.414 1.00 92.81 321 ARG A C 1
ATOM 2388 O O . ARG A 1 321 ? 6.350 -1.725 -10.928 1.00 92.81 321 ARG A O 1
ATOM 2395 N N . CYS A 1 322 ? 4.387 -1.248 -11.909 1.00 95.31 322 CYS A N 1
ATOM 2396 C CA . CYS A 1 322 ? 4.567 0.191 -11.806 1.00 95.31 322 CYS A CA 1
ATOM 2397 C C . CYS A 1 322 ? 4.121 0.668 -10.422 1.00 95.31 322 CYS A C 1
ATOM 2399 O O . CYS A 1 322 ? 3.157 0.151 -9.852 1.00 95.31 322 CYS A O 1
ATOM 2401 N N . ILE A 1 323 ? 4.807 1.669 -9.886 1.00 96.00 323 ILE A N 1
ATOM 2402 C CA . ILE A 1 323 ? 4.433 2.313 -8.626 1.00 96.00 323 ILE A CA 1
ATOM 2403 C C . ILE A 1 323 ? 4.188 3.801 -8.852 1.00 96.00 323 ILE A C 1
ATOM 2405 O O . ILE A 1 323 ? 4.590 4.364 -9.871 1.00 96.00 323 ILE A O 1
ATOM 2409 N N . ARG A 1 324 ? 3.512 4.444 -7.905 1.00 95.69 324 ARG A N 1
ATOM 2410 C CA . ARG A 1 324 ? 3.287 5.887 -7.912 1.00 95.69 324 ARG A CA 1
ATOM 2411 C C . ARG A 1 324 ? 3.483 6.463 -6.516 1.00 95.69 324 ARG A C 1
ATOM 2413 O O . ARG A 1 324 ? 3.217 5.806 -5.511 1.00 95.69 324 ARG A O 1
ATOM 2420 N N . ARG A 1 325 ? 3.918 7.720 -6.477 1.00 93.25 325 ARG A N 1
ATOM 2421 C CA . ARG A 1 325 ? 3.911 8.587 -5.295 1.00 93.25 325 ARG A CA 1
ATOM 2422 C C . ARG A 1 325 ? 2.862 9.683 -5.534 1.00 93.25 325 ARG A C 1
ATOM 2424 O O . ARG A 1 325 ? 3.174 10.592 -6.307 1.00 93.25 325 ARG A O 1
ATOM 2431 N N . PRO A 1 326 ? 1.637 9.515 -4.999 1.00 83.62 326 PRO A N 1
ATOM 2432 C CA . PRO A 1 326 ? 0.564 10.512 -4.988 1.00 83.62 326 PRO A CA 1
ATOM 2433 C C . PRO A 1 326 ? 0.993 11.930 -4.611 1.00 83.62 326 PRO A C 1
ATOM 2435 O O . PRO A 1 326 ? 1.918 12.069 -3.775 1.00 83.62 326 PRO A O 1
#

pLDDT: mean 83.71, std 13.34, range [40.78, 97.25]

InterPro domains:
  IPR011460 Lcl, C-terminal [PF07603] (184-324)

Foldseek 3Di:
DDDDPDPDPDPVVVVVVVVVVVVVCVVVVVVVVVVVVVVVVVVVVQQVQLVVQLVVQLVVVLCCQQPVLDQPCVVQVVDQPDWAPWDDDPFWIKTKGWDADPVRWTFIWIWIHGHPDIDIDTSLATEDQLAADALSHDALHRYLLAGFQDSVLTKGWHAAQQPAQAQPRGFPSQYQPGAAHPQWDFQFQVQFDDQVLADQAAQVVSLCSNCVVPVNDNDVRRPQQNSQQSHAGSNHHAWGFAHNVVVLSNLLRQPLADDDPDDPDAAFRDNVDPGRTSGHRHDQPFWEFGSHADDRFWGWTARSNTGDIDIDGRNGGTTYIIMHRD

Secondary structure (DSSP, 8-state):
---PPP-----HHHHHHHHHHHHHHHHHHHHHHHHHHHHHHHHHHHHHHHHHHHHHHHHHHHHHHHHS---HHHHHTT-TTPEEEEEEETTEEEEEEEEE-TT--EEEEEEEEETTEEEEEEEEEEB-TTSPP-TTSPTT-EETTEEEEEETTEEEEPPBT--STTSTT-BTT-STTSPPP--EE-S-TTS--------SS-HHHHHHHHHHHTTTS--TTSHHHHHHHH--BTTB---BPPPHHHHHHHHHHTT---S----SSPPP--TTS-PPPSS----TTS-EEEEEE-SSSEEEEE-TTT--EEEEETTS-EE---EE--